Protein 3BDI (pdb70)

Solvent-accessible surface area: 9005 Å² total

Structure (mmCIF, N/CA/C/O backbone):
data_3BDI
#
_entry.id   3BDI
#
_cell.length_a   43.384
_cell.length_b   46.292
_cell.length_c   101.644
_cell.angle_alpha   90.000
_cell.angle_beta   90.000
_cell.angle_gamma   90.000
#
_symmetry.space_group_name_H-M   'P 21 21 21'
#
loop_
_entity.id
_entity.type
_entity.pdbx_description
1 polymer 'Uncharacterized protein Ta0194'
2 non-polymer DI(HYDROXYETHYL)ETHER
3 water water
#
loop_
_atom_site.group_PDB
_atom_site.id
_atom_site.type_symbol
_atom_site.label_atom_id
_atom_site.label_alt_id
_atom_site.label_comp_id
_atom_site.label_asym_id
_atom_site.label_entity_id
_atom_site.label_seq_id
_atom_site.pdbx_PDB_ins_code
_atom_site.Cartn_x
_atom_site.Cartn_y
_atom_site.Cartn_z
_atom_site.occupancy
_atom_site.B_iso_or_equiv
_atom_site.auth_seq_id
_atom_site.auth_comp_id
_atom_site.auth_asym_id
_atom_site.auth_atom_id
_atom_site.pdbx_PDB_model_num
ATOM 1 N N . GLY A 1 1 ? 5.110 29.360 4.226 1.00 17.85 0 GLY A N 1
ATOM 2 C CA . GLY A 1 1 ? 5.976 30.564 4.544 1.00 16.48 0 GLY A CA 1
ATOM 3 C C . GLY A 1 1 ? 7.170 30.089 5.331 1.00 19.57 0 GLY A C 1
ATOM 4 O O . GLY A 1 1 ? 7.274 28.861 5.530 1.00 22.27 0 GLY A O 1
ATOM 13 N N . ALA A 1 3 ? 9.374 29.046 8.462 1.00 12.26 2 ALA A N 1
ATOM 14 C CA . ALA A 1 3 ? 9.062 28.516 9.791 1.00 12.43 2 ALA A CA 1
ATOM 15 C C . ALA A 1 3 ? 10.333 28.074 10.467 1.00 11.01 2 ALA A C 1
ATOM 16 O O . ALA A 1 3 ? 11.174 27.456 9.812 1.00 13.67 2 ALA A O 1
ATOM 18 N N . LEU A 1 4 ? 10.467 28.381 11.752 1.00 12.74 3 LEU A N 1
ATOM 19 C CA . LEU A 1 4 ? 11.575 27.789 12.528 1.00 13.93 3 LEU A CA 1
ATOM 20 C C . LEU A 1 4 ? 11.063 26.484 13.113 1.00 14.61 3 LEU A C 1
ATOM 21 O O . LEU A 1 4 ? 10.223 26.487 14.007 1.00 18.10 3 LEU A O 1
ATOM 26 N N . GLN A 1 5 ? 11.613 25.377 12.608 1.00 11.57 4 GLN A N 1
ATOM 27 C CA . GLN A 1 5 ? 11.228 24.032 13.007 1.00 12.04 4 GLN A CA 1
ATOM 28 C C . GLN A 1 5 ? 12.185 23.581 14.090 1.00 12.26 4 GLN A C 1
ATOM 29 O O . GLN A 1 5 ? 13.386 23.760 13.949 1.00 15.43 4 GLN A O 1
ATOM 35 N N . GLU A 1 6 ? 11.634 23.024 15.136 1.00 12.39 5 GLU A N 1
ATOM 36 C CA . GLU A 1 6 ? 12.432 22.487 16.257 1.00 11.64 5 GLU A CA 1
ATOM 37 C C . GLU A 1 6 ? 12.031 21.020 16.385 1.00 12.69 5 GLU A C 1
ATOM 38 O O . GLU A 1 6 ? 10.844 20.698 16.438 1.00 13.52 5 GLU A O 1
ATOM 44 N N . GLU A 1 7 ? 12.989 20.112 16.366 1.00 10.09 6 GLU A N 1
ATOM 45 C CA . GLU A 1 7 ? 12.678 18.695 16.244 1.00 10.66 6 GLU A CA 1
ATOM 46 C C . GLU A 1 7 ? 13.868 17.868 16.688 1.00 10.93 6 GLU A C 1
ATOM 47 O O . GLU A 1 7 ? 14.982 18.375 16.884 1.00 11.15 6 GLU A O 1
ATOM 53 N N . PHE A 1 8 ? 13.658 16.577 16.842 1.00 9.40 7 PHE A N 1
ATOM 54 C CA . PHE A 1 8 ? 14.718 15.643 17.126 1.00 9.83 7 PHE A CA 1
ATOM 55 C C . PHE A 1 8 ? 14.950 14.771 15.904 1.00 11.34 7 PHE A C 1
ATOM 56 O O . PHE A 1 8 ? 13.999 14.357 15.233 1.00 15.37 7 PHE A O 1
ATOM 64 N N A ILE A 1 9 ? 16.222 14.581 15.574 0.50 8.76 8 ILE A N 1
ATOM 65 N N B ILE A 1 9 ? 16.204 14.449 15.664 0.50 11.13 8 ILE A N 1
ATOM 66 C CA A ILE A 1 9 ? 16.695 13.780 14.425 0.50 8.98 8 ILE A CA 1
ATOM 67 C CA B ILE A 1 9 ? 16.596 13.668 14.504 0.50 13.41 8 ILE A CA 1
ATOM 68 C C A ILE A 1 9 ? 17.562 12.638 14.991 0.50 9.30 8 ILE A C 1
ATOM 69 C C B ILE A 1 9 ? 17.687 12.682 14.860 0.50 11.32 8 ILE A C 1
ATOM 70 O O A ILE A 1 9 ? 18.234 12.796 16.033 0.50 10.44 8 ILE A O 1
ATOM 71 O O B ILE A 1 9 ? 18.673 13.017 15.564 0.50 9.08 8 ILE A O 1
ATOM 80 N N . ASP A 1 10 ? 17.525 11.461 14.360 1.00 10.37 9 ASP A N 1
ATOM 81 C CA . ASP A 1 10 ? 18.467 10.420 14.658 1.00 10.20 9 ASP A CA 1
ATOM 82 C C . ASP A 1 10 ? 19.686 10.594 13.822 1.00 11.85 9 ASP A C 1
ATOM 83 O O . ASP A 1 10 ? 19.600 10.618 12.578 1.00 12.99 9 ASP A O 1
ATOM 88 N N . VAL A 1 11 ? 20.846 10.694 14.474 1.00 9.56 10 VAL A N 1
ATOM 89 C CA . VAL A 1 11 ? 22.138 10.712 13.809 1.00 10.78 10 VAL A CA 1
ATOM 90 C C . VAL A 1 11 ? 22.866 9.439 14.234 1.00 10.57 10 VAL A C 1
ATOM 91 O O . VAL A 1 11 ? 23.475 9.348 15.301 1.00 9.95 10 VAL A O 1
ATOM 95 N N . ASN A 1 12 ? 22.760 8.401 13.409 1.00 10.73 11 ASN A N 1
ATOM 96 C CA . ASN A 1 12 ? 23.390 7.104 13.664 1.00 11.50 11 ASN A CA 1
ATOM 97 C C . ASN A 1 12 ? 23.221 6.610 15.075 1.00 9.77 11 ASN A C 1
ATOM 98 O O . ASN A 1 12 ? 24.151 6.102 15.682 1.00 11.97 11 ASN A O 1
ATOM 103 N N . GLY A 1 13 ? 22.008 6.725 15.588 1.00 10.16 12 GLY A N 1
ATOM 104 C CA . GLY A 1 13 ? 21.672 6.139 16.880 1.00 10.24 12 GLY A CA 1
ATOM 105 C C . GLY A 1 13 ? 21.667 7.130 18.042 1.00 12.80 12 GLY A C 1
ATOM 106 O O . GLY A 1 13 ? 21.274 6.781 19.151 1.00 14.76 12 GLY A O 1
ATOM 107 N N . THR A 1 14 ? 22.072 8.364 17.774 1.00 9.93 13 THR A N 1
ATOM 108 C CA . THR A 1 14 ? 22.059 9.419 18.795 1.00 8.93 13 THR A CA 1
ATOM 109 C C . THR A 1 14 ? 20.923 10.372 18.512 1.00 9.01 13 THR A C 1
ATOM 110 O O . THR A 1 14 ? 20.828 10.917 17.389 1.00 10.12 13 THR A O 1
ATOM 114 N N . ARG A 1 15 ? 20.091 10.608 19.523 1.00 8.40 14 ARG A N 1
ATOM 115 C CA . ARG A 1 15 ? 18.956 11.505 19.416 1.00 8.49 14 ARG A CA 1
ATOM 116 C C . ARG A 1 15 ? 19.352 12.977 19.581 1.00 7.98 14 ARG A C 1
ATOM 117 O O . ARG A 1 15 ? 19.618 13.439 20.689 1.00 9.51 14 ARG A O 1
ATOM 125 N N . VAL A 1 16 ? 19.394 13.696 18.470 1.00 7.65 15 VAL A N 1
ATOM 126 C CA . VAL A 1 16 ? 19.910 15.045 18.381 1.00 8.23 15 VAL A CA 1
ATOM 127 C C . VAL A 1 16 ? 18.758 16.027 18.272 1.00 8.06 15 VAL A C 1
ATOM 128 O O . VAL A 1 16 ? 17.903 15.872 17.403 1.00 8.98 15 VAL A O 1
ATOM 132 N N . PHE A 1 17 ? 18.741 17.036 19.130 1.00 7.95 16 PHE A N 1
ATOM 133 C CA . PHE A 1 17 ? 17.837 18.164 18.974 1.00 7.78 16 PHE A CA 1
ATOM 134 C C . PHE A 1 17 ? 18.402 19.120 17.941 1.00 7.60 16 PHE A C 1
ATOM 135 O O . PHE A 1 17 ? 19.583 19.428 17.942 1.00 8.13 16 PHE A O 1
ATOM 143 N N . GLN A 1 18 ? 17.538 19.592 17.042 1.00 8.32 17 GLN A N 1
ATOM 144 C CA . GLN A 1 18 ? 17.938 20.653 16.127 1.00 8.58 17 GLN A CA 1
ATOM 145 C C . GLN A 1 18 ? 16.862 21.653 15.867 1.00 8.02 17 GLN A C 1
ATOM 146 O O . GLN A 1 18 ? 15.669 21.373 16.003 1.00 7.94 17 GLN A O 1
ATOM 152 N N . ARG A 1 19 ? 17.303 22.819 15.455 1.00 8.39 18 ARG A N 1
ATOM 153 C CA . ARG A 1 19 ? 16.457 23.917 14.968 1.00 8.39 18 ARG A CA 1
ATOM 154 C C . ARG A 1 19 ? 16.833 24.211 13.539 1.00 8.20 18 ARG A C 1
ATOM 155 O O . ARG A 1 19 ? 18.006 24.245 13.206 1.00 9.87 18 ARG A O 1
ATOM 163 N N . LYS A 1 20 ? 15.823 24.405 12.673 1.00 10.25 19 LYS A N 1
ATOM 164 C CA . LYS A 1 20 ? 16.148 24.648 11.271 1.00 9.55 19 LYS A CA 1
ATOM 165 C C . LYS A 1 20 ? 15.141 25.568 10.625 1.00 10.51 19 LYS A C 1
ATOM 166 O O . LYS A 1 20 ? 14.017 25.592 11.046 1.00 11.71 19 LYS A O 1
ATOM 180 N N . VAL A 1 22 ? 14.310 26.121 6.643 1.00 15.14 21 VAL A N 1
ATOM 181 C CA . VAL A 1 22 ? 14.718 25.651 5.321 1.00 14.69 21 VAL A CA 1
ATOM 182 C C . VAL A 1 22 ? 13.559 25.742 4.314 1.00 14.64 21 VAL A C 1
ATOM 183 O O . VAL A 1 22 ? 12.399 25.717 4.697 1.00 15.88 21 VAL A O 1
ATOM 187 N N A THR A 1 23 ? 13.919 25.782 3.046 0.50 16.15 22 THR A N 1
ATOM 188 N N B THR A 1 23 ? 13.954 25.863 3.043 0.50 14.66 22 THR A N 1
ATOM 189 C CA A THR A 1 23 ? 12.955 25.615 1.958 0.50 17.04 22 THR A CA 1
ATOM 190 C CA B THR A 1 23 ? 13.082 25.680 1.853 0.50 14.72 22 THR A CA 1
ATOM 191 C C A THR A 1 23 ? 13.661 24.819 0.862 0.50 15.98 22 THR A C 1
ATOM 192 C C B THR A 1 23 ? 13.722 24.661 0.933 0.50 14.64 22 THR A C 1
ATOM 193 O O A THR A 1 23 ? 14.857 24.999 0.647 0.50 16.31 22 THR A O 1
ATOM 194 O O B THR A 1 23 ? 14.934 24.503 0.899 0.50 16.80 22 THR A O 1
ATOM 201 N N . ASP A 1 24 ? 12.904 23.954 0.162 1.00 19.34 23 ASP A N 1
ATOM 202 C CA . ASP A 1 24 ? 13.455 23.021 -0.835 1.00 21.47 23 ASP A CA 1
ATOM 203 C C . ASP A 1 24 ? 14.107 23.692 -2.032 1.00 23.69 23 ASP A C 1
ATOM 204 O O . ASP A 1 24 ? 14.874 23.052 -2.731 1.00 28.86 23 ASP A O 1
ATOM 206 N N . SER A 1 25 ? 13.781 24.972 -2.270 1.00 24.73 24 SER A N 1
ATOM 207 C CA . SER A 1 25 ? 14.353 25.821 -3.331 1.00 24.50 24 SER A CA 1
ATOM 208 C C . SER A 1 25 ? 15.746 26.380 -3.086 1.00 21.56 24 SER A C 1
ATOM 209 O O . SER A 1 25 ? 16.485 26.688 -4.017 1.00 23.94 24 SER A O 1
ATOM 212 N N A ASN A 1 26 ? 16.116 26.564 -1.815 0.50 18.78 25 ASN A N 1
ATOM 213 N N B ASN A 1 26 ? 16.098 26.605 -1.821 0.50 20.00 25 ASN A N 1
ATOM 214 C CA A ASN A 1 26 ? 17.410 27.125 -1.538 0.50 18.45 25 ASN A CA 1
ATOM 215 C CA B ASN A 1 26 ? 17.378 27.195 -1.556 0.50 20.49 25 ASN A CA 1
ATOM 216 C C A ASN A 1 26 ? 18.508 26.198 -2.004 0.50 18.86 25 ASN A C 1
ATOM 217 C C B ASN A 1 26 ? 18.477 26.232 -2.013 0.50 19.90 25 ASN A C 1
ATOM 218 O O A ASN A 1 26 ? 18.400 24.970 -1.869 0.50 21.08 25 ASN A O 1
ATOM 219 O O B ASN A 1 26 ? 18.326 25.006 -1.881 0.50 22.51 25 ASN A O 1
ATOM 228 N N . ARG A 1 27 ? 19.563 26.779 -2.544 1.00 20.08 26 ARG A N 1
ATOM 229 C CA . ARG A 1 27 ? 20.678 25.998 -3.068 1.00 23.23 26 ARG A CA 1
ATOM 230 C C . ARG A 1 27 ? 21.921 26.271 -2.250 1.00 22.25 26 ARG A C 1
ATOM 231 O O . ARG A 1 27 ? 23.052 25.968 -2.657 1.00 25.59 26 ARG A O 1
ATOM 234 N N . ARG A 1 28 ? 21.685 26.873 -1.070 1.00 18.81 27 ARG A N 1
ATOM 235 C CA . ARG A 1 28 ? 22.696 27.231 -0.142 1.00 20.38 27 ARG A CA 1
ATOM 236 C C . ARG A 1 28 ? 22.269 26.754 1.253 1.00 11.44 27 ARG A C 1
ATOM 237 O O . ARG A 1 28 ? 21.137 26.913 1.634 1.00 15.45 27 ARG A O 1
ATOM 242 N N . SER A 1 29 ? 23.246 26.179 1.952 1.00 14.88 28 SER A N 1
ATOM 243 C CA . SER A 1 29 ? 23.075 25.744 3.351 1.00 13.65 28 SER A CA 1
ATOM 244 C C . SER A 1 29 ? 24.153 26.286 4.261 1.00 11.68 28 SER A C 1
ATOM 245 O O . SER A 1 29 ? 25.322 26.492 3.904 1.00 12.06 28 SER A O 1
ATOM 248 N N . ILE A 1 30 ? 23.735 26.529 5.519 1.00 12.29 29 ILE A N 1
ATOM 249 C CA . ILE A 1 30 ? 24.648 26.841 6.583 1.00 11.53 29 ILE A CA 1
ATOM 250 C C . ILE A 1 30 ? 24.193 26.100 7.854 1.00 10.36 29 ILE A C 1
ATOM 251 O O . ILE A 1 30 ? 23.004 25.989 8.137 1.00 11.35 29 ILE A O 1
ATOM 256 N N . ALA A 1 31 ? 25.162 25.529 8.537 1.00 9.35 30 ALA A N 1
ATOM 257 C CA . ALA A 1 31 ? 24.932 24.812 9.809 1.00 8.47 30 ALA A CA 1
ATOM 258 C C . ALA A 1 31 ? 25.786 25.479 10.887 1.00 9.79 30 ALA A C 1
ATOM 259 O O . ALA A 1 31 ? 26.933 25.841 10.650 1.00 9.85 30 ALA A O 1
ATOM 261 N N . LEU A 1 32 ? 25.188 25.650 12.066 1.00 8.85 31 LEU A N 1
ATOM 262 C CA . LEU A 1 32 ? 25.707 26.406 13.188 1.00 9.40 31 LEU A CA 1
ATOM 263 C C . LEU A 1 32 ? 25.979 25.499 14.361 1.00 7.29 31 LEU A C 1
ATOM 264 O O . LEU A 1 32 ? 25.093 24.753 14.765 1.00 9.37 31 LEU A O 1
ATOM 269 N N . PHE A 1 33 ? 27.178 25.602 14.928 1.00 8.14 32 PHE A N 1
ATOM 270 C CA . PHE A 1 33 ? 27.650 24.705 16.027 1.00 8.90 32 PHE A CA 1
ATOM 271 C C . PHE A 1 33 ? 28.091 25.550 17.208 1.00 10.09 32 PHE A C 1
ATOM 272 O O . PHE A 1 33 ? 28.970 26.380 17.115 1.00 10.52 32 PHE A O 1
ATOM 280 N N . HIS A 1 34 ? 27.419 25.326 18.342 1.00 8.36 33 HIS A N 1
ATOM 281 C CA . HIS A 1 34 ? 27.556 26.141 19.529 1.00 8.82 33 HIS A CA 1
ATOM 282 C C . HIS A 1 34 ? 28.841 25.861 20.345 1.00 9.66 33 HIS A C 1
ATOM 283 O O . HIS A 1 34 ? 29.518 24.843 20.209 1.00 8.84 33 HIS A O 1
ATOM 290 N N . GLY A 1 35 ? 29.091 26.781 21.269 1.00 9.12 34 GLY A N 1
ATOM 291 C CA . GLY A 1 35 ? 30.141 26.663 22.270 1.00 10.36 34 GLY A CA 1
ATOM 292 C C . GLY A 1 35 ? 29.729 25.854 23.471 1.00 9.45 34 GLY A C 1
ATOM 293 O O . GLY A 1 35 ? 28.554 25.505 23.637 1.00 9.21 34 GLY A O 1
ATOM 294 N N . TYR A 1 36 ? 30.700 25.557 24.306 1.00 9.59 35 TYR A N 1
ATOM 295 C CA . TYR A 1 36 ? 30.526 24.728 25.487 1.00 8.52 35 TYR A CA 1
ATOM 296 C C . TYR A 1 36 ? 29.361 25.233 26.379 1.00 9.24 35 TYR A C 1
ATOM 297 O O . TYR A 1 36 ? 28.628 24.425 26.973 1.00 10.90 35 TYR A O 1
ATOM 306 N N . SER A 1 37 ? 29.201 26.567 26.486 1.00 10.62 36 SER A N 1
ATOM 307 C CA . SER A 1 37 ? 28.340 27.167 27.471 1.00 11.26 36 SER A CA 1
ATOM 308 C C . SER A 1 37 ? 26.958 27.478 26.948 1.00 10.76 36 SER A C 1
ATOM 309 O O . SER A 1 37 ? 26.122 27.937 27.732 1.00 12.17 36 SER A O 1
ATOM 312 N N . PHE A 1 38 ? 26.714 27.236 25.647 1.00 10.07 37 PHE A N 1
ATOM 313 C CA . PHE A 1 38 ? 25.453 27.661 25.010 1.00 8.41 37 PHE A CA 1
ATOM 314 C C . PHE A 1 38 ? 24.862 26.495 24.227 1.00 9.03 37 PHE A C 1
ATOM 315 O O . PHE A 1 38 ? 25.397 25.372 24.240 1.00 10.44 37 PHE A O 1
ATOM 323 N N . THR A 1 39 ? 23.688 26.728 23.644 1.00 8.10 38 THR A N 1
ATOM 324 C CA . THR A 1 39 ? 23.039 25.708 22.839 1.00 7.75 38 THR A CA 1
ATOM 325 C C . THR A 1 39 ? 22.498 26.314 21.569 1.00 7.73 38 THR A C 1
ATOM 326 O O . THR A 1 39 ? 22.655 27.523 21.314 1.00 8.50 38 THR A O 1
ATOM 330 N N . SER A 1 40 ? 21.769 25.511 20.775 1.00 8.52 39 SER A N 1
ATOM 331 C CA . SER A 1 40 ? 21.120 26.014 19.574 1.00 8.13 39 SER A CA 1
ATOM 332 C C . SER A 1 40 ? 20.053 27.060 19.868 1.00 7.67 39 SER A C 1
ATOM 333 O O . SER A 1 40 ? 19.696 27.836 18.953 1.00 9.37 39 SER A O 1
ATOM 344 N N . ASP A 1 42 ? 20.548 29.636 21.713 1.00 8.81 41 ASP A N 1
ATOM 345 C CA . ASP A 1 42 ? 21.178 30.925 21.933 1.00 7.81 41 ASP A CA 1
ATOM 346 C C . ASP A 1 42 ? 21.397 31.737 20.669 1.00 8.26 41 ASP A C 1
ATOM 347 O O . ASP A 1 42 ? 21.680 32.935 20.745 1.00 9.69 41 ASP A O 1
ATOM 352 N N . TRP A 1 43 ? 21.243 31.138 19.490 1.00 8.92 42 TRP A N 1
ATOM 353 C CA . TRP A 1 43 ? 21.291 31.832 18.240 1.00 9.11 42 TRP A CA 1
ATOM 354 C C . TRP A 1 43 ? 20.048 32.756 18.094 1.00 9.35 42 TRP A C 1
ATOM 355 O O . TRP A 1 43 ? 20.032 33.567 17.154 1.00 9.39 42 TRP A O 1
ATOM 366 N N . ASP A 1 44 ? 19.053 32.620 18.957 1.00 10.20 43 ASP A N 1
ATOM 367 C CA . ASP A 1 44 ? 17.890 33.537 18.958 1.00 9.67 43 ASP A CA 1
ATOM 368 C C . ASP A 1 44 ? 18.373 34.969 19.181 1.00 9.44 43 ASP A C 1
ATOM 369 O O . ASP A 1 44 ? 17.746 35.915 18.693 1.00 10.28 43 ASP A O 1
ATOM 374 N N . LYS A 1 45 ? 19.430 35.175 19.966 1.00 9.57 44 LYS A N 1
ATOM 375 C CA . LYS A 1 45 ? 19.763 36.540 20.375 1.00 8.38 44 LYS A CA 1
ATOM 376 C C . LYS A 1 45 ? 20.111 37.402 19.162 1.00 9.68 44 LYS A C 1
ATOM 377 O O . LYS A 1 45 ? 19.797 38.596 19.160 1.00 12.38 44 LYS A O 1
ATOM 383 N N . ALA A 1 46 ? 20.785 36.816 18.164 1.00 8.16 45 ALA A N 1
ATOM 384 C CA . ALA A 1 46 ? 21.110 37.502 16.937 1.00 8.48 45 ALA A CA 1
ATOM 385 C C . ALA A 1 46 ? 20.191 37.183 15.786 1.00 9.83 45 ALA A C 1
ATOM 386 O O . ALA A 1 46 ? 20.451 37.582 14.632 1.00 12.16 45 ALA A O 1
ATOM 388 N N . ASP A 1 47 ? 19.085 36.492 16.072 1.00 10.45 46 ASP A N 1
ATOM 389 C CA . ASP A 1 47 ? 18.066 36.197 15.064 1.00 9.41 46 ASP A CA 1
ATOM 390 C C . ASP A 1 47 ? 18.713 35.567 13.826 1.00 10.53 46 ASP A C 1
ATOM 391 O O . ASP A 1 47 ? 18.392 35.924 12.692 1.00 11.46 46 ASP A O 1
ATOM 396 N N . LEU A 1 48 ? 19.623 34.596 14.013 1.00 8.96 47 LEU A N 1
ATOM 397 C CA . LEU A 1 48 ? 20.421 34.075 12.891 1.00 9.67 47 LEU A CA 1
ATOM 398 C C . LEU A 1 48 ? 19.646 33.290 11.877 1.00 11.46 47 LEU A C 1
ATOM 399 O O . LEU A 1 48 ? 19.991 33.300 10.707 1.00 12.04 47 LEU A O 1
ATOM 404 N N . PHE A 1 49 ? 18.555 32.641 12.290 1.00 9.41 48 PHE A N 1
ATOM 405 C CA . PHE A 1 49 ? 17.800 31.853 11.328 1.00 10.14 48 PHE A CA 1
ATOM 406 C C . PHE A 1 49 ? 17.175 32.782 10.293 1.00 11.21 48 PHE A C 1
ATOM 407 O O . PHE A 1 49 ? 17.374 32.587 9.094 1.00 11.95 48 PHE A O 1
ATOM 415 N N . ASN A 1 50 ? 16.468 33.795 10.764 1.00 10.68 49 ASN A N 1
ATOM 416 C CA . ASN A 1 50 ? 15.849 34.755 9.846 1.00 10.13 49 ASN A CA 1
ATOM 417 C C . ASN A 1 50 ? 16.918 35.498 9.060 1.00 10.80 49 ASN A C 1
ATOM 418 O O . ASN A 1 50 ? 16.759 35.687 7.849 1.00 13.02 49 ASN A O 1
ATOM 423 N N . ASN A 1 51 ? 17.975 35.956 9.692 1.00 11.65 50 ASN A N 1
ATOM 424 C CA . ASN A 1 51 ? 18.985 36.731 8.961 1.00 12.66 50 ASN A CA 1
ATOM 425 C C . ASN A 1 51 ? 19.731 35.958 7.870 1.00 14.22 50 ASN A C 1
ATOM 426 O O . ASN A 1 51 ? 20.073 36.520 6.804 1.00 15.44 50 ASN A O 1
ATOM 431 N N . TYR A 1 52 ? 20.025 34.684 8.102 1.00 13.00 51 TYR A N 1
ATOM 432 C CA . TYR A 1 52 ? 20.677 33.877 7.063 1.00 13.25 51 TYR A CA 1
ATOM 433 C C . TYR A 1 52 ? 19.723 33.340 6.047 1.00 14.46 51 TYR A C 1
ATOM 434 O O . TYR A 1 52 ? 20.093 33.201 4.871 1.00 14.42 51 TYR A O 1
ATOM 443 N N . SER A 1 53 ? 18.481 33.082 6.439 1.00 11.99 52 SER A N 1
ATOM 444 C CA . SER A 1 53 ? 17.456 32.658 5.500 1.00 12.42 52 SER A CA 1
ATOM 445 C C . SER A 1 53 ? 17.141 33.735 4.459 1.00 14.07 52 SER A C 1
ATOM 446 O O . SER A 1 53 ? 16.816 33.440 3.315 1.00 16.52 52 SER A O 1
ATOM 449 N N . LYS A 1 54 ? 17.200 34.996 4.876 1.00 13.41 53 LYS A N 1
ATOM 450 C CA . LYS A 1 54 ? 16.836 36.105 4.008 1.00 15.93 53 LYS A CA 1
ATOM 451 C C . LYS A 1 54 ? 17.863 36.324 2.910 1.00 13.77 53 LYS A C 1
ATOM 452 O O . LYS A 1 54 ? 17.536 37.062 1.952 1.00 16.04 53 LYS A O 1
ATOM 458 N N . ILE A 1 55 ? 19.060 35.752 3.034 1.00 15.03 54 ILE A N 1
ATOM 459 C CA . ILE A 1 55 ? 20.085 35.789 1.959 1.00 13.89 54 ILE A CA 1
ATOM 460 C C . ILE A 1 55 ? 20.180 34.412 1.266 1.00 16.16 54 ILE A C 1
ATOM 461 O O . ILE A 1 55 ? 21.207 34.096 0.675 1.00 17.46 54 ILE A O 1
ATOM 466 N N . GLY A 1 56 ? 19.118 33.603 1.365 1.00 17.38 55 GLY A N 1
ATOM 467 C CA . GLY A 1 56 ? 18.989 32.359 0.599 1.00 18.20 55 GLY A CA 1
ATOM 468 C C . GLY A 1 56 ? 19.670 31.101 1.117 1.00 21.44 55 GLY A C 1
ATOM 469 O O . GLY A 1 56 ? 19.782 30.124 0.381 1.00 20.10 55 GLY A O 1
ATOM 470 N N . TYR A 1 57 ? 20.109 31.111 2.381 1.00 18.69 56 TYR A N 1
ATOM 471 C CA . TYR A 1 57 ? 20.653 29.913 3.037 1.00 17.67 56 TYR A CA 1
ATOM 472 C C . TYR A 1 57 ? 19.573 29.114 3.799 1.00 16.07 56 TYR A C 1
ATOM 473 O O . TYR A 1 57 ? 18.748 29.660 4.528 1.00 17.80 56 TYR A O 1
ATOM 482 N N . ASN A 1 58 ? 19.572 27.792 3.613 1.00 13.78 57 ASN A N 1
ATOM 483 C CA . ASN A 1 58 ? 18.911 26.870 4.536 1.00 14.38 57 ASN A CA 1
ATOM 484 C C . ASN A 1 58 ? 19.785 26.825 5.788 1.00 10.32 57 ASN A C 1
ATOM 485 O O . ASN A 1 58 ? 20.987 26.654 5.688 1.00 12.92 57 ASN A O 1
ATOM 490 N N . VAL A 1 59 ? 19.144 26.968 6.948 1.00 10.39 58 VAL A N 1
ATOM 491 C CA . VAL A 1 59 ? 19.858 27.094 8.231 1.00 9.51 58 VAL A CA 1
ATOM 492 C C . VAL A 1 59 ? 19.540 25.917 9.169 1.00 8.14 58 VAL A C 1
ATOM 493 O O . VAL A 1 59 ? 18.393 25.623 9.433 1.00 9.77 58 VAL A O 1
ATOM 497 N N . TYR A 1 60 ? 20.607 25.306 9.676 1.00 9.98 59 TYR A N 1
ATOM 498 C CA . TYR A 1 60 ? 20.483 24.143 10.577 1.00 10.22 59 TYR A CA 1
ATOM 499 C C . TYR A 1 60 ? 21.314 24.405 11.824 1.00 10.08 59 TYR A C 1
ATOM 500 O O . TYR A 1 60 ? 22.427 24.902 11.710 1.00 9.46 59 TYR A O 1
ATOM 509 N N . ALA A 1 61 ? 20.804 24.06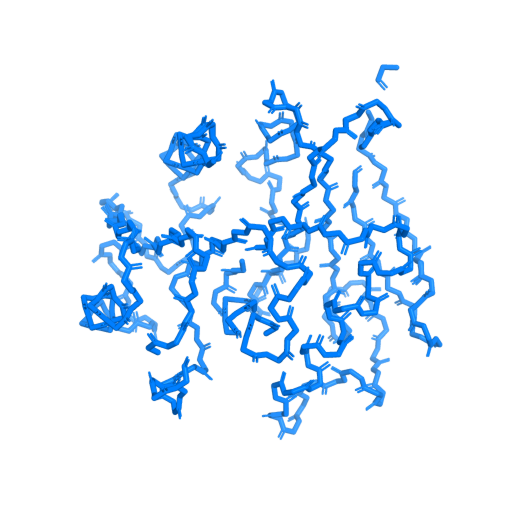8 13.008 1.00 8.34 60 ALA A N 1
ATOM 510 C CA . ALA A 1 61 ? 21.594 24.248 14.234 1.00 8.38 60 ALA A CA 1
ATOM 511 C C . ALA A 1 61 ? 21.248 23.148 15.242 1.00 7.76 60 ALA A C 1
ATOM 512 O O . ALA A 1 61 ? 20.143 23.166 15.789 1.00 8.11 60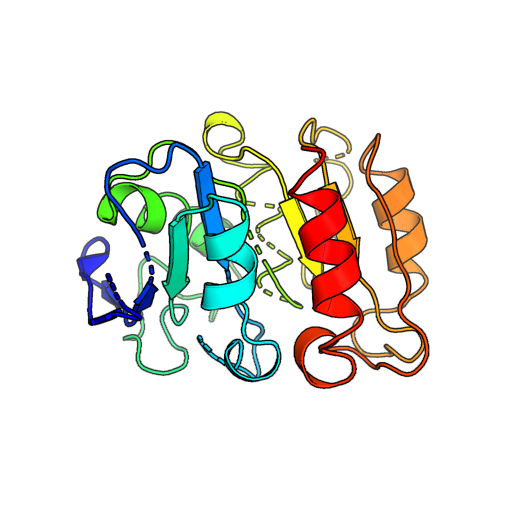 ALA A O 1
ATOM 514 N N . PRO A 1 62 ? 22.133 22.181 15.471 1.00 8.25 61 PRO A N 1
ATOM 515 C CA . PRO A 1 62 ? 21.897 21.146 16.496 1.00 7.25 61 PRO A CA 1
ATOM 516 C C . PRO A 1 62 ? 22.488 21.489 17.849 1.00 8.17 61 PRO A C 1
ATOM 517 O O . PRO A 1 62 ? 23.411 22.305 17.957 1.00 8.21 61 PRO A O 1
ATOM 521 N N . ASP A 1 63 ? 21.971 20.823 18.880 1.00 7.47 62 ASP A N 1
ATOM 522 C CA . ASP A 1 63 ? 22.683 20.714 20.166 1.00 7.01 62 ASP A CA 1
ATOM 523 C C . ASP A 1 63 ? 23.667 19.561 20.004 1.00 7.30 62 ASP A C 1
ATOM 524 O O . ASP A 1 63 ? 23.282 18.463 19.554 1.00 8.97 62 ASP A O 1
ATOM 529 N N . TYR A 1 64 ? 24.938 19.813 20.286 1.00 8.23 63 TYR A N 1
ATOM 530 C CA . TYR A 1 64 ? 25.976 18.791 20.158 1.00 8.14 63 TYR A CA 1
ATOM 531 C C . TYR A 1 64 ? 25.618 17.645 21.113 1.00 8.54 63 TYR A C 1
ATOM 532 O O . TYR A 1 64 ? 25.191 17.898 22.218 1.00 9.06 63 TYR A O 1
ATOM 541 N N . PRO A 1 65 ? 25.820 16.376 20.705 1.00 7.60 64 PRO A N 1
ATOM 542 C CA . PRO A 1 65 ? 25.598 15.274 21.658 1.00 7.81 64 PRO A CA 1
ATOM 543 C C . PRO A 1 65 ? 26.235 15.502 23.022 1.00 9.04 64 PRO A C 1
ATOM 544 O O . PRO A 1 65 ? 27.399 15.845 23.092 1.00 8.73 64 PRO A O 1
ATOM 548 N N . GLY A 1 66 ? 25.459 15.310 24.081 1.00 8.43 65 GLY A N 1
ATOM 549 C CA . GLY A 1 66 ? 25.936 15.573 25.405 1.00 7.36 65 GLY A CA 1
ATOM 550 C C . GLY A 1 66 ? 25.677 16.959 25.918 1.00 8.42 65 GLY A C 1
ATOM 551 O O . GLY A 1 66 ? 25.927 17.217 27.115 1.00 9.87 65 GLY A O 1
ATOM 552 N N . PHE A 1 67 ? 25.095 17.832 25.093 1.00 7.84 66 PHE A N 1
ATOM 553 C CA . PHE A 1 67 ? 24.851 19.240 25.421 1.00 8.11 66 PHE A CA 1
ATOM 554 C C . PHE A 1 67 ? 23.385 19.541 25.147 1.00 8.14 66 PHE A C 1
ATOM 555 O O . PHE A 1 67 ? 22.727 18.876 24.350 1.00 9.18 66 PHE A O 1
ATOM 563 N N . GLY A 1 68 ? 22.869 20.598 25.749 1.00 9.20 67 GLY A N 1
ATOM 564 C CA . GLY A 1 68 ? 21.514 21.068 25.491 1.00 8.34 67 GLY A CA 1
ATOM 565 C C . GLY A 1 68 ? 20.493 19.967 25.663 1.00 7.00 67 GLY A C 1
ATOM 566 O O . GLY A 1 68 ? 20.417 19.345 26.712 1.00 9.03 67 GLY A O 1
ATOM 567 N N . ARG A 1 69 ? 19.720 19.738 24.606 1.00 8.61 68 ARG A N 1
ATOM 568 C CA . ARG A 1 69 ? 18.622 18.759 24.584 1.00 8.06 68 ARG A CA 1
ATOM 569 C C . ARG A 1 69 ? 19.014 17.436 23.903 1.00 8.30 68 ARG A C 1
ATOM 570 O O . ARG A 1 69 ? 18.186 16.553 23.790 1.00 9.44 68 ARG A O 1
ATOM 578 N N . SER A 1 70 ? 20.273 17.279 23.505 1.00 7.40 69 SER A N 1
ATOM 579 C CA . SER A 1 70 ? 20.706 16.100 22.759 1.00 8.13 69 SER A CA 1
ATOM 580 C C . SER A 1 70 ? 21.211 15.010 23.697 1.00 7.93 69 SER A C 1
ATOM 581 O O . SER A 1 70 ? 21.847 15.260 24.726 1.00 9.41 69 SER A O 1
ATOM 584 N N . ALA A 1 71 ? 21.020 13.773 23.286 1.00 8.09 70 ALA A N 1
ATOM 585 C CA . ALA A 1 71 ? 21.490 12.654 24.084 1.00 7.67 70 ALA A CA 1
ATOM 586 C C . ALA A 1 71 ? 22.991 12.627 24.123 1.00 7.84 70 ALA A C 1
ATOM 587 O O . ALA A 1 71 ? 23.659 13.078 23.163 1.00 9.57 70 ALA A O 1
ATOM 589 N N . SER A 1 72 ? 23.523 12.046 25.210 1.00 8.51 71 SER A N 1
ATOM 590 C CA . SER A 1 72 ? 24.921 11.664 25.222 1.00 9.15 71 SER A CA 1
ATOM 591 C C . SER A 1 72 ? 25.205 10.646 24.127 1.00 11.14 71 SER A C 1
ATOM 592 O O . SER A 1 72 ? 24.315 9.988 23.616 1.00 11.34 71 SER A O 1
ATOM 595 N N . SER A 1 73 ? 26.460 10.504 23.741 1.00 9.48 72 SER A N 1
ATOM 596 C CA . SER A 1 73 ? 26.793 9.663 22.573 1.00 9.70 72 SER A CA 1
ATOM 597 C C . SER A 1 73 ? 28.164 9.015 22.723 1.00 9.45 72 SER A C 1
ATOM 598 O O . SER A 1 73 ? 29.168 9.719 22.900 1.00 10.20 72 SER A O 1
ATOM 601 N N . GLU A 1 74 ? 28.246 7.693 22.586 1.00 8.77 73 GLU A N 1
ATOM 602 C CA . GLU A 1 74 ? 29.540 7.045 22.534 1.00 9.12 73 GLU A CA 1
ATOM 603 C C . GLU A 1 74 ? 30.276 7.385 21.267 1.00 11.05 73 GLU A C 1
ATOM 604 O O . GLU A 1 74 ? 31.485 7.598 21.318 1.00 13.02 73 GLU A O 1
ATOM 610 N N . LYS A 1 75 ? 29.580 7.393 20.135 1.00 11.34 74 LYS A N 1
ATOM 611 C CA . LYS A 1 75 ? 30.218 7.637 18.837 1.00 11.54 74 LYS A CA 1
ATOM 612 C C . LYS A 1 75 ? 30.752 9.082 18.691 1.00 11.31 74 LYS A C 1
ATOM 613 O O . LYS A 1 75 ? 31.835 9.328 18.092 1.00 11.87 74 LYS A O 1
ATOM 619 N N . TYR A 1 76 ? 29.983 10.051 19.202 1.00 9.55 75 TYR A N 1
ATOM 620 C CA . TYR A 1 76 ? 30.246 11.472 18.954 1.00 9.33 75 TYR A CA 1
ATOM 621 C C . TYR A 1 76 ? 30.669 12.234 20.169 1.00 10.69 75 TYR A C 1
ATOM 622 O O . TYR A 1 76 ? 31.002 13.415 20.062 1.00 11.88 75 TYR A O 1
ATOM 631 N N . GLY A 1 77 ? 30.655 11.622 21.342 1.00 11.70 76 GLY A N 1
ATOM 632 C CA . GLY A 1 77 ? 30.894 12.366 22.570 1.00 13.81 76 GLY A CA 1
ATOM 633 C C . GLY A 1 77 ? 32.287 12.936 22.583 1.00 13.08 76 GLY A C 1
ATOM 634 O O . GLY A 1 77 ? 33.229 12.331 22.047 1.00 13.33 76 GLY A O 1
ATOM 635 N N . ILE A 1 78 ? 32.423 14.114 23.190 1.00 11.68 77 ILE A N 1
ATOM 636 C CA . ILE A 1 78 ? 33.725 14.793 23.247 1.00 15.27 77 ILE A CA 1
ATOM 637 C C . ILE A 1 78 ? 34.299 14.800 24.654 1.00 18.36 77 ILE A C 1
ATOM 638 O O . ILE A 1 78 ? 35.307 15.475 24.882 1.00 19.03 77 ILE A O 1
ATOM 643 N N . ASP A 1 79 ? 33.758 13.980 25.554 1.00 19.49 78 ASP A N 1
ATOM 644 C CA . ASP A 1 79 ? 34.281 13.873 26.922 1.00 24.49 78 ASP A CA 1
ATOM 645 C C . ASP A 1 79 ? 35.776 13.595 26.983 1.00 25.91 78 ASP A C 1
ATOM 646 O O . ASP A 1 79 ? 36.418 14.062 27.921 1.00 28.83 78 ASP A O 1
ATOM 651 N N . ARG A 1 80 ? 36.307 12.812 26.033 1.00 24.86 79 ARG A N 1
ATOM 652 C CA . ARG A 1 80 ? 37.720 12.386 26.056 1.00 27.13 79 ARG A CA 1
ATOM 653 C C . ARG A 1 80 ? 38.577 13.235 25.145 1.00 29.20 79 ARG A C 1
ATOM 654 O O . ARG A 1 80 ? 39.710 12.870 24.837 1.00 32.00 79 ARG A O 1
ATOM 662 N N . GLY A 1 81 ? 38.046 14.351 24.682 1.00 27.25 80 GLY A N 1
ATOM 663 C CA . GLY A 1 81 ? 38.804 15.290 23.886 1.00 30.08 80 GLY A CA 1
ATOM 664 C C . GLY A 1 81 ? 39.055 14.869 22.447 1.00 30.44 80 GLY A C 1
ATOM 665 O O . GLY A 1 81 ? 39.988 15.375 21.819 1.00 31.40 80 GLY A O 1
ATOM 666 N N . ASP A 1 82 ? 38.237 13.975 21.886 1.00 27.92 81 ASP A N 1
ATOM 667 C CA . ASP A 1 82 ? 38.512 13.537 20.511 1.00 26.31 81 ASP A CA 1
ATOM 668 C C . ASP A 1 82 ? 37.755 14.380 19.498 1.00 23.20 81 ASP A C 1
ATOM 669 O O . ASP A 1 82 ? 36.621 14.094 19.164 1.00 22.98 81 ASP A O 1
ATOM 674 N N . LEU A 1 83 ? 38.415 15.391 18.989 1.00 21.56 82 LEU A N 1
ATOM 675 C CA . LEU A 1 83 ? 37.822 16.308 18.042 1.00 21.19 82 LEU A CA 1
ATOM 676 C C . LEU A 1 83 ? 37.504 15.645 16.705 1.00 18.19 82 LEU A C 1
ATOM 677 O O . LEU A 1 83 ? 36.632 16.102 15.961 1.00 15.97 82 LEU A O 1
ATOM 682 N N . LYS A 1 84 ? 38.201 14.573 16.370 1.00 17.12 83 LYS A N 1
ATOM 683 C CA . LYS A 1 84 ? 37.804 13.812 15.184 1.00 15.52 83 LYS A CA 1
ATOM 684 C C . LYS A 1 84 ? 36.385 13.226 15.352 1.00 14.48 83 LYS A C 1
ATOM 685 O O . LYS A 1 84 ? 35.731 13.046 14.365 1.00 15.80 83 LYS A O 1
ATOM 689 N N . HIS A 1 85 ? 35.922 12.959 16.571 1.00 13.34 84 HIS A N 1
ATOM 690 C CA . HIS A 1 85 ? 34.524 12.563 16.783 1.00 13.22 84 HIS A CA 1
ATOM 691 C C . HIS A 1 85 ? 33.568 13.642 16.326 1.00 12.46 84 HIS A C 1
ATOM 692 O O . HIS A 1 85 ? 32.480 13.339 15.825 1.00 11.04 84 HIS A O 1
ATOM 699 N N . ALA A 1 86 ? 33.944 14.903 16.546 1.00 12.38 85 ALA A N 1
ATOM 700 C CA . ALA A 1 86 ? 33.101 16.005 16.141 1.00 11.42 85 ALA A CA 1
ATOM 701 C C . ALA A 1 86 ? 33.081 16.207 14.633 1.00 11.14 85 ALA A C 1
ATOM 702 O O . ALA A 1 86 ? 32.069 16.591 14.098 1.00 12.55 85 ALA A O 1
ATOM 704 N N . ALA A 1 87 ? 34.185 15.932 13.942 1.00 11.40 86 ALA A N 1
ATOM 705 C CA . ALA A 1 87 ? 34.148 15.962 12.474 1.00 11.41 86 ALA A CA 1
ATOM 706 C C . ALA A 1 87 ? 33.207 14.909 11.902 1.00 10.19 86 ALA A C 1
ATOM 707 O O . ALA A 1 87 ? 32.465 15.148 10.943 1.00 12.39 86 ALA A O 1
ATOM 709 N N A GLU A 1 88 ? 33.276 13.702 12.471 0.50 10.06 87 GLU A N 1
ATOM 710 N N B GLU A 1 88 ? 33.261 13.725 12.489 0.50 11.41 87 GLU A N 1
ATOM 711 C CA A GLU A 1 88 ? 32.313 12.635 12.137 0.50 10.25 87 GLU A CA 1
ATOM 712 C CA B GLU A 1 88 ? 32.340 12.665 12.117 0.50 12.30 87 GLU A CA 1
ATOM 713 C C A GLU A 1 88 ? 30.895 13.120 12.374 0.50 9.42 87 GLU A C 1
ATOM 714 C C B GLU A 1 88 ? 30.891 13.046 12.416 0.50 10.78 87 GLU A C 1
ATOM 715 O O A GLU A 1 88 ? 30.036 12.999 11.505 0.50 8.85 87 GLU A O 1
ATOM 716 O O B GLU A 1 88 ? 29.997 12.751 11.637 0.50 11.76 87 GLU A O 1
ATOM 727 N N . PHE A 1 89 ? 30.660 13.725 13.539 1.00 10.11 88 PHE A N 1
ATOM 728 C CA . PHE A 1 89 ? 29.328 14.237 13.832 1.00 9.62 88 PHE A CA 1
ATOM 729 C C . PHE A 1 89 ? 28.857 15.202 12.767 1.00 9.45 88 PHE A C 1
ATOM 730 O O . PHE A 1 89 ? 27.753 15.083 12.264 1.00 9.68 88 PHE A O 1
ATOM 738 N N . ILE A 1 90 ? 29.684 16.200 12.426 1.00 9.89 89 ILE A N 1
ATOM 739 C CA . ILE A 1 90 ? 29.212 17.220 11.489 1.00 9.81 89 ILE A CA 1
ATOM 740 C C . ILE A 1 90 ? 28.900 16.634 10.103 1.00 9.32 89 ILE A C 1
ATOM 741 O O . ILE A 1 90 ? 27.842 16.909 9.512 1.00 11.10 89 ILE A O 1
ATOM 746 N N A ARG A 1 91 ? 29.798 15.768 9.629 0.50 10.47 90 ARG A N 1
ATOM 747 N N B ARG A 1 91 ? 29.785 15.758 9.624 0.50 11.41 90 ARG A N 1
ATOM 748 C CA A ARG A 1 91 ? 29.559 15.050 8.365 0.50 11.17 90 ARG A CA 1
ATOM 749 C CA B ARG A 1 91 ? 29.523 15.080 8.343 0.50 12.67 90 ARG A CA 1
ATOM 750 C C A ARG A 1 91 ? 28.251 14.258 8.410 0.50 10.79 90 ARG A C 1
ATOM 751 C C B ARG A 1 91 ? 28.242 14.246 8.399 0.50 11.59 90 ARG A C 1
ATOM 752 O O A ARG A 1 91 ? 27.417 14.354 7.511 0.50 12.43 90 ARG A O 1
ATOM 753 O O B ARG A 1 91 ? 27.409 14.306 7.495 0.50 13.10 90 ARG A O 1
ATOM 768 N N . ASP A 1 92 ? 28.090 13.473 9.473 1.00 9.90 91 ASP A N 1
ATOM 769 C CA . ASP A 1 92 ? 26.916 12.592 9.610 1.00 11.68 91 ASP A CA 1
ATOM 770 C C . ASP A 1 92 ? 25.621 13.359 9.795 1.00 10.31 91 ASP A C 1
ATOM 771 O O . ASP A 1 92 ? 24.561 12.938 9.359 1.00 10.82 91 ASP A O 1
ATOM 776 N N . TYR A 1 93 ? 25.714 14.488 10.507 1.00 10.41 92 TYR A N 1
ATOM 777 C CA . TYR A 1 93 ? 24.585 15.381 10.765 1.00 11.48 92 TYR A CA 1
ATOM 778 C C . TYR A 1 93 ? 24.100 16.041 9.474 1.00 9.57 92 TYR A C 1
ATOM 779 O O . TYR A 1 93 ? 22.907 16.071 9.218 1.00 10.75 92 TYR A O 1
ATOM 788 N N . LEU A 1 94 ? 25.034 16.517 8.650 1.00 10.90 93 LEU A N 1
ATOM 789 C CA . LEU A 1 94 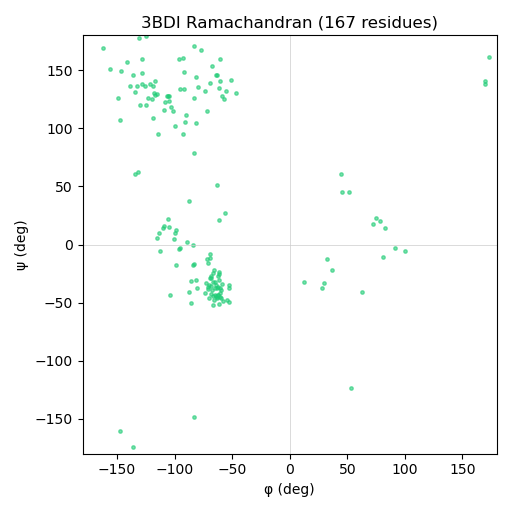? 24.639 17.045 7.366 1.00 11.45 93 LEU A CA 1
ATOM 790 C C . LEU A 1 94 ? 23.984 15.956 6.505 1.00 12.30 93 LEU A C 1
ATOM 791 O O . LEU A 1 94 ? 22.922 16.181 5.933 1.00 12.54 93 LEU A O 1
ATOM 796 N N . LYS A 1 95 ? 24.572 14.759 6.488 1.00 14.60 94 LYS A N 1
ATOM 797 C CA . LYS A 1 95 ? 24.023 13.633 5.712 1.00 14.27 94 LYS A CA 1
ATOM 798 C C . LYS A 1 95 ? 22.632 13.278 6.191 1.00 12.92 94 LYS A C 1
ATOM 799 O O . LYS A 1 95 ? 21.731 13.030 5.394 1.00 14.34 94 LYS A O 1
ATOM 803 N N . ALA A 1 96 ? 22.413 13.274 7.509 1.00 11.13 95 ALA A N 1
ATOM 804 C CA . ALA A 1 96 ? 21.094 12.947 8.035 1.00 11.60 95 ALA A CA 1
ATOM 805 C C . ALA A 1 96 ? 20.009 13.908 7.585 1.00 11.77 95 ALA A C 1
ATOM 806 O O . ALA A 1 96 ? 18.852 13.546 7.481 1.00 13.93 95 ALA A O 1
ATOM 808 N N . ASN A 1 97 ? 20.396 15.162 7.360 1.00 12.40 96 ASN A N 1
ATOM 809 C CA . ASN A 1 97 ? 19.501 16.206 6.882 1.00 11.23 96 ASN A CA 1
ATOM 810 C C . ASN A 1 97 ? 19.443 16.284 5.345 1.00 12.22 96 ASN A C 1
ATOM 811 O O . ASN A 1 97 ? 18.790 17.157 4.816 1.00 13.25 96 ASN A O 1
ATOM 816 N N . GLY A 1 98 ? 20.151 15.385 4.654 1.00 13.26 97 GLY A N 1
ATOM 817 C CA . GLY A 1 98 ? 20.078 15.362 3.202 1.00 13.58 97 GLY A CA 1
ATOM 818 C C . GLY A 1 98 ? 20.917 16.433 2.562 1.00 14.16 97 GLY A C 1
ATOM 819 O O . GLY A 1 98 ? 20.687 16.798 1.396 1.00 16.87 97 GLY A O 1
ATOM 820 N N . VAL A 1 99 ? 21.901 16.969 3.286 1.00 13.18 98 VAL A N 1
ATOM 821 C CA . VAL A 1 99 ? 22.705 18.117 2.831 1.00 13.27 98 VAL A CA 1
ATOM 822 C C . VAL A 1 99 ? 24.054 17.621 2.374 1.00 14.82 98 VAL A C 1
ATOM 823 O O . VAL A 1 99 ? 24.822 17.027 3.133 1.00 15.71 98 VAL A O 1
ATOM 827 N N . ALA A 1 100 ? 24.356 17.846 1.092 1.00 16.25 99 ALA A N 1
ATOM 828 C CA . ALA A 1 100 ? 25.602 17.360 0.528 1.00 16.63 99 ALA A CA 1
ATOM 829 C C . ALA A 1 100 ? 26.841 18.224 0.836 1.00 16.14 99 ALA A C 1
ATOM 830 O O . ALA A 1 100 ? 27.959 17.722 1.042 1.00 15.94 99 ALA A O 1
ATOM 832 N N . ARG A 1 101 ? 26.617 19.521 0.840 1.00 16.22 100 ARG A N 1
ATOM 833 C CA . ARG A 1 101 ? 27.649 20.495 1.107 1.00 15.56 100 ARG A CA 1
ATOM 834 C C . ARG A 1 101 ? 27.005 21.671 1.842 1.00 11.12 100 ARG A C 1
ATOM 835 O O . ARG A 1 101 ? 25.833 22.011 1.612 1.00 13.91 100 ARG A O 1
ATOM 838 N N . SER A 1 102 ? 27.795 22.321 2.703 1.00 12.99 101 SER A N 1
ATOM 839 C CA . SER A 1 102 ? 27.296 23.416 3.514 1.00 11.06 101 SER A CA 1
ATOM 840 C C . SER A 1 102 ? 28.426 24.353 3.955 1.00 10.27 101 SER A C 1
ATOM 841 O O . SER A 1 102 ? 29.574 23.949 4.119 1.00 12.82 101 SER A O 1
ATOM 844 N N . VAL A 1 103 ? 28.060 25.611 4.145 1.00 12.79 102 VAL A N 1
ATOM 845 C CA . VAL A 1 103 ? 28.873 26.500 4.998 1.00 12.13 102 VAL A CA 1
ATOM 846 C C . VAL A 1 103 ? 28.719 26.007 6.453 1.00 10.12 102 VAL A C 1
ATOM 847 O O . VAL A 1 103 ? 27.622 25.544 6.834 1.00 11.80 102 VAL A O 1
ATOM 851 N N . ILE A 1 104 ? 29.807 25.995 7.206 1.00 11.94 103 ILE A N 1
ATOM 852 C CA . ILE A 1 104 ? 29.706 25.611 8.625 1.00 9.77 103 ILE A CA 1
ATOM 853 C C . ILE A 1 104 ? 30.293 26.719 9.485 1.00 10.91 103 ILE A C 1
ATOM 854 O O . ILE A 1 104 ? 31.381 27.252 9.193 1.00 11.25 103 ILE A O 1
ATOM 875 N N . GLY A 1 106 ? 31.049 27.842 13.557 1.00 9.58 105 GLY A N 1
ATOM 876 C CA . GLY A 1 106 ? 31.213 27.350 14.908 1.00 10.21 105 GLY A CA 1
ATOM 877 C C . GLY A 1 106 ? 31.721 28.421 15.837 1.00 10.59 105 GLY A C 1
ATOM 878 O O . GLY A 1 106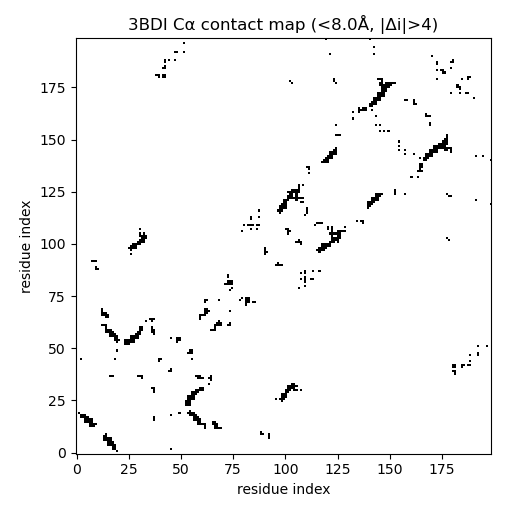 ? 32.637 29.202 15.491 1.00 11.32 105 GLY A O 1
ATOM 879 N N . ALA A 1 107 ? 31.181 28.425 17.066 1.00 10.06 106 ALA A N 1
ATOM 880 C CA . ALA A 1 107 ? 31.650 29.300 18.108 1.00 8.97 106 ALA A CA 1
ATOM 881 C C . ALA A 1 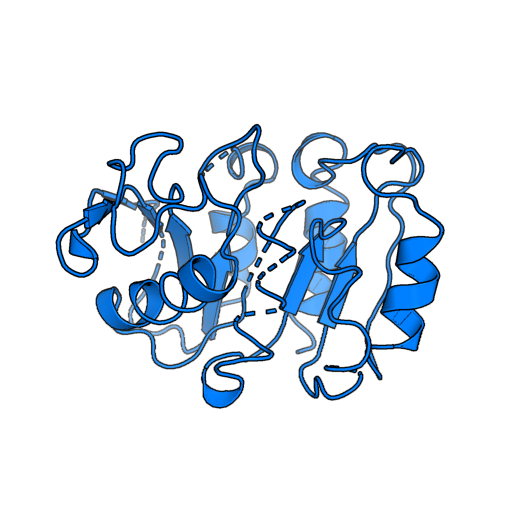107 ? 32.448 28.511 19.136 1.00 9.93 106 ALA A C 1
ATOM 882 O O . ALA A 1 107 ? 32.000 27.502 19.641 1.00 10.37 106 ALA A O 1
ATOM 884 N N . SER A 1 108 ? 33.672 28.970 19.451 1.00 10.47 107 SER A N 1
ATOM 885 C CA . SER A 1 108 ? 34.453 28.462 20.584 1.00 10.83 107 SER A CA 1
ATOM 886 C C . SER A 1 108 ? 34.748 26.961 20.330 1.00 10.13 107 SER A C 1
ATOM 887 O O . SER A 1 108 ? 35.370 26.647 19.298 1.00 9.71 107 SER A O 1
ATOM 906 N N . GLY A 1 110 ? 32.810 24.840 19.169 1.00 9.76 109 GLY A N 1
ATOM 907 C CA . GLY A 1 110 ? 32.209 24.603 17.869 1.00 10.77 109 GLY A CA 1
ATOM 908 C C . GLY A 1 110 ? 33.079 25.092 16.730 1.00 9.58 109 GLY A C 1
ATOM 909 O O . GLY A 1 110 ? 33.052 24.550 15.627 1.00 9.45 109 GLY A O 1
ATOM 910 N N . GLY A 1 111 ? 33.805 26.175 16.969 1.00 10.27 110 GLY A N 1
ATOM 911 C CA . GLY A 1 111 ? 34.768 26.677 15.973 1.00 9.86 110 GLY A CA 1
ATOM 912 C C . GLY A 1 111 ? 35.890 25.682 15.755 1.00 11.76 110 GLY A C 1
ATOM 913 O O . GLY A 1 111 ? 36.319 25.467 14.605 1.00 11.98 110 GLY A O 1
ATOM 914 N N . GLY A 1 112 ? 36.421 25.101 16.822 1.00 11.00 111 GLY A N 1
ATOM 915 C CA . GLY A 1 112 ? 37.326 23.983 16.655 1.00 10.68 111 GLY A CA 1
ATOM 916 C C . GLY A 1 112 ? 36.731 22.844 15.870 1.00 13.06 111 GLY A C 1
ATOM 917 O O . GLY A 1 112 ? 37.390 22.243 14.987 1.00 13.31 111 GLY A O 1
ATOM 926 N N . VAL A 1 114 ? 34.358 22.930 13.557 1.00 10.11 113 VAL A N 1
ATOM 927 C CA . VAL A 1 114 ? 34.209 23.193 12.121 1.00 11.10 113 VAL A CA 1
ATOM 928 C C . VAL A 1 114 ? 35.565 23.225 11.410 1.00 12.91 113 VAL A C 1
ATOM 929 O O . VAL A 1 114 ? 35.649 22.821 10.233 1.00 12.11 113 VAL A O 1
ATOM 933 N N . ILE A 1 115 ? 36.604 23.673 12.102 1.00 11.99 114 ILE A N 1
ATOM 934 C CA . ILE A 1 115 ? 37.967 23.593 11.523 1.00 12.34 114 ILE A CA 1
ATOM 935 C C . ILE A 1 115 ? 38.324 22.119 11.274 1.00 13.64 114 ILE A C 1
ATOM 936 O O . ILE A 1 115 ? 38.718 21.737 10.141 1.00 15.01 114 ILE A O 1
ATOM 949 N N . THR A 1 117 ? 36.410 19.540 10.932 1.00 12.46 116 THR A N 1
ATOM 950 C CA . THR A 1 117 ? 35.596 18.999 9.847 1.00 11.79 116 THR A CA 1
ATOM 951 C C . THR A 1 117 ? 36.131 19.375 8.454 1.00 15.23 116 THR A C 1
ATOM 952 O O . THR A 1 117 ? 36.121 18.549 7.534 1.00 13.55 116 THR A O 1
ATOM 956 N N . THR A 1 118 ? 36.637 20.597 8.320 1.00 13.39 117 THR A N 1
ATOM 957 C CA . THR A 1 118 ? 37.230 21.039 7.041 1.00 12.96 117 THR A CA 1
ATOM 958 C C . THR A 1 118 ? 38.549 20.328 6.758 1.00 15.19 117 THR A C 1
ATOM 959 O O . THR A 1 118 ? 38.812 19.991 5.610 1.00 14.30 117 THR A O 1
ATOM 963 N N . LEU A 1 119 ? 39.319 20.033 7.788 1.00 13.55 118 LEU A N 1
ATOM 964 C CA . LEU A 1 119 ? 40.586 19.288 7.631 1.00 13.74 118 LEU A CA 1
ATOM 965 C C . LEU A 1 119 ? 40.315 17.843 7.226 1.00 15.12 118 LEU A C 1
ATOM 966 O O . LEU A 1 119 ? 41.060 17.275 6.430 1.00 16.86 118 LEU A O 1
ATOM 971 N N . GLN A 1 120 ? 39.243 17.240 7.733 1.00 14.47 119 GLN A N 1
ATOM 972 C CA . GLN A 1 120 ? 38.940 15.827 7.488 1.00 14.49 119 GLN A CA 1
ATOM 973 C C . GLN A 1 120 ? 38.136 15.592 6.235 1.00 15.64 119 GLN A C 1
ATOM 974 O O . GLN A 1 120 ? 38.412 14.631 5.499 1.00 16.73 119 GLN A O 1
ATOM 980 N N . TYR A 1 121 ? 37.152 16.453 5.978 1.00 13.65 120 TYR A N 1
ATOM 981 C CA . TYR A 1 121 ? 36.142 16.288 4.965 1.00 13.16 120 TYR A CA 1
ATOM 982 C C . TYR A 1 121 ? 35.964 17.589 4.190 1.00 14.07 120 TYR A C 1
ATOM 983 O O . TYR A 1 121 ? 34.889 18.176 4.114 1.00 14.93 120 TYR A O 1
ATOM 992 N N . PRO A 1 122 ? 37.043 18.035 3.541 1.00 14.97 121 PRO A N 1
ATOM 993 C CA . PRO A 1 122 ? 36.945 19.330 2.873 1.00 14.49 121 PRO A CA 1
ATOM 994 C C . PRO A 1 122 ? 35.903 19.418 1.780 1.00 14.93 121 PRO A C 1
ATOM 995 O O . PRO A 1 122 ? 35.422 20.506 1.463 1.00 16.98 121 PRO A O 1
ATOM 999 N N . ASP A 1 123 ? 35.561 18.273 1.179 1.00 15.07 122 ASP A N 1
ATOM 1000 C CA . ASP A 1 123 ? 34.634 18.280 0.064 1.00 17.84 122 ASP A CA 1
ATOM 1001 C C . ASP A 1 123 ? 33.197 18.580 0.443 1.00 16.81 122 ASP A C 1
ATOM 1002 O O . ASP A 1 123 ? 32.371 18.895 -0.418 1.00 19.99 122 ASP A O 1
ATOM 1007 N N . ILE A 1 124 ? 32.901 18.553 1.749 1.00 15.40 123 ILE A N 1
ATOM 1008 C CA . ILE A 1 124 ? 31.557 18.894 2.203 1.00 14.91 123 ILE A CA 1
ATOM 1009 C C . ILE A 1 124 ? 31.396 20.362 2.647 1.00 13.54 123 ILE A C 1
ATOM 1010 O O . ILE A 1 124 ? 30.257 20.791 2.957 1.00 15.32 123 ILE A O 1
ATOM 1015 N N . VAL A 1 125 ? 32.500 21.122 2.649 1.00 14.36 124 VAL A N 1
ATOM 1016 C CA . VAL A 1 125 ? 32.532 22.459 3.298 1.00 12.28 124 VAL A CA 1
ATOM 1017 C C . VAL A 1 125 ? 32.597 23.549 2.230 1.00 12.72 124 VAL A C 1
ATOM 1018 O O . VAL A 1 125 ? 33.564 23.598 1.470 1.00 15.27 124 VAL A O 1
ATOM 1022 N N . ASP A 1 126 ? 31.559 24.375 2.149 1.00 12.67 125 ASP A N 1
ATOM 1023 C CA . ASP A 1 126 ? 31.492 25.501 1.187 1.00 12.29 125 ASP A CA 1
ATOM 1024 C C . ASP A 1 126 ? 32.194 26.775 1.699 1.00 16.24 125 ASP A C 1
ATOM 1025 O O . ASP A 1 126 ? 32.499 27.677 0.904 1.00 14.86 125 ASP A O 1
ATOM 1030 N N . GLY A 1 127 ? 32.440 26.868 3.005 1.00 12.18 126 GLY A N 1
ATOM 1031 C CA . GLY A 1 127 ? 33.010 28.048 3.654 1.00 11.65 126 GLY A CA 1
ATOM 1032 C C . GLY A 1 127 ? 32.976 27.819 5.150 1.00 11.92 126 GLY A C 1
ATOM 1033 O O . GLY A 1 127 ? 32.198 26.961 5.625 1.00 13.04 126 GLY A O 1
ATOM 1034 N N . ILE A 1 128 ? 33.786 28.582 5.873 1.00 11.50 127 ILE A N 1
ATOM 1035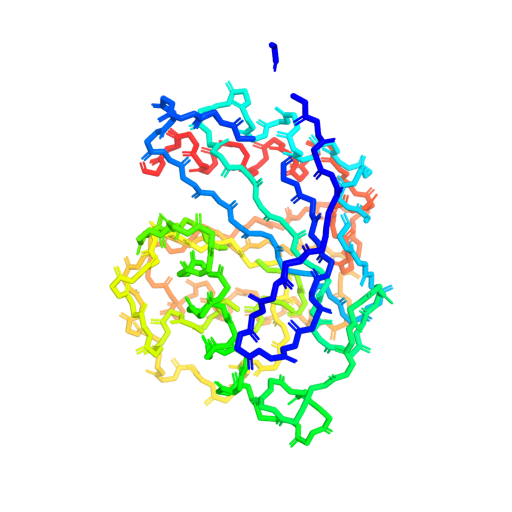 C CA . ILE A 1 128 ? 33.890 28.464 7.354 1.00 10.44 127 ILE A CA 1
ATOM 1036 C C . ILE A 1 128 ? 33.635 29.824 7.984 1.00 11.02 127 ILE A C 1
ATOM 1037 O O . ILE A 1 128 ? 34.185 30.836 7.514 1.00 10.41 127 ILE A O 1
ATOM 1042 N N . ILE A 1 129 ? 32.849 29.848 9.066 1.00 9.93 128 ILE A N 1
ATOM 1043 C CA . ILE A 1 129 ? 32.843 30.967 9.988 1.00 8.10 128 ILE A CA 1
ATOM 1044 C C . ILE A 1 129 ? 33.255 30.399 11.339 1.00 9.58 128 ILE A C 1
ATOM 1045 O O . ILE A 1 129 ? 32.657 29.438 11.802 1.00 10.86 128 ILE A O 1
ATOM 1050 N N . ALA A 1 130 ? 34.273 30.958 11.944 1.00 9.35 129 ALA A N 1
ATOM 1051 C CA . ALA A 1 130 ? 34.751 30.488 13.239 1.00 10.25 129 ALA A CA 1
ATOM 1052 C C . ALA A 1 130 ? 34.889 31.658 14.165 1.00 1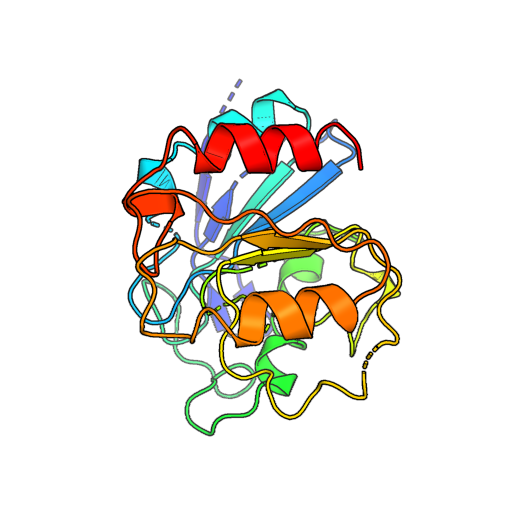0.32 129 ALA A C 1
ATOM 1053 O O . ALA A 1 130 ? 35.606 32.633 13.872 1.00 11.76 129 ALA A O 1
ATOM 1055 N N . VAL A 1 131 ? 34.156 31.609 15.257 1.00 9.33 130 VAL A N 1
ATOM 1056 C CA . VAL A 1 131 ? 34.106 32.661 16.251 1.00 8.39 130 VAL A CA 1
ATOM 1057 C C . VAL A 1 131 ? 35.026 32.251 17.394 1.00 10.33 130 VAL A C 1
ATOM 1058 O O . VAL A 1 131 ? 34.677 31.391 18.204 1.00 11.58 130 VAL A O 1
ATOM 1062 N N . ALA A 1 132 ? 36.229 32.843 17.436 1.00 8.67 131 ALA A N 1
ATOM 1063 C CA . ALA A 1 132 ? 37.229 32.532 18.457 1.00 10.08 131 ALA A CA 1
ATOM 1064 C C . ALA A 1 132 ? 37.354 31.031 18.693 1.00 9.13 131 ALA A C 1
ATOM 1065 O O . ALA A 1 132 ? 37.165 30.526 19.805 1.00 10.40 131 ALA A O 1
ATOM 1067 N N . PRO A 1 133 ? 37.721 30.288 17.639 1.00 10.67 132 PRO A N 1
ATOM 1068 C CA . PRO A 1 133 ? 37.799 28.831 17.756 1.00 11.29 132 PRO A CA 1
ATOM 1069 C C . PRO A 1 133 ? 38.748 28.325 18.804 1.00 11.58 132 PRO A C 1
ATOM 1070 O O . PRO A 1 133 ? 39.901 28.763 18.851 1.00 13.06 132 PRO A O 1
ATOM 1074 N N . ALA A 1 134 ? 38.248 27.449 19.666 1.00 11.08 133 ALA A N 1
ATOM 1075 C CA . ALA A 1 134 ? 39.002 26.777 20.707 1.00 11.68 133 ALA A CA 1
ATOM 1076 C C . ALA A 1 134 ? 39.436 25.414 20.208 1.00 13.28 133 ALA A C 1
ATOM 1077 O O . ALA A 1 134 ? 38.924 24.889 19.234 1.00 15.38 133 ALA A O 1
ATOM 1079 N N . TRP A 1 135 ? 40.466 24.884 20.863 1.00 15.77 134 TRP A N 1
ATOM 1080 C CA . TRP A 1 135 ? 40.942 23.489 20.696 1.00 17.87 134 TRP A CA 1
ATOM 1081 C C . TRP A 1 135 ? 41.666 23.178 19.378 1.00 18.76 134 TRP A C 1
ATOM 1082 O O . TRP A 1 135 ? 41.817 21.987 19.011 1.00 21.70 134 TRP A O 1
ATOM 1093 N N . VAL A 1 136 ? 42.128 24.190 18.669 1.00 17.92 135 VAL A N 1
ATOM 1094 C CA . VAL A 1 136 ? 42.763 23.944 17.368 1.00 17.90 135 VAL A CA 1
ATOM 1095 C C . VAL A 1 136 ? 44.254 24.322 17.319 1.00 16.74 135 VAL A C 1
ATOM 1096 O O . VAL A 1 136 ? 44.849 24.317 16.257 1.00 15.26 135 VAL A O 1
ATOM 1100 N N . GLU A 1 137 ? 44.825 24.706 18.453 1.00 15.66 136 GLU A N 1
ATOM 1101 C CA . GLU A 1 137 ? 46.215 25.186 18.437 1.00 16.84 136 GLU A CA 1
ATOM 1102 C C . GLU A 1 137 ? 47.184 24.138 17.962 1.00 17.55 136 GLU A C 1
ATOM 1103 O O . GLU A 1 137 ? 48.203 24.495 17.424 1.00 15.93 136 GLU A O 1
ATOM 1109 N N . SER A 1 138 ? 46.839 22.870 18.075 1.00 18.06 137 SER A N 1
ATOM 1110 C CA . SER A 1 138 ? 47.704 21.796 17.567 1.00 17.71 137 SER A CA 1
ATOM 1111 C C . SER A 1 138 ? 47.546 21.472 16.080 1.00 19.62 137 SER A C 1
ATOM 1112 O O . SER A 1 138 ? 48.239 20.572 15.562 1.00 19.84 137 SER A O 1
ATOM 1115 N N . LEU A 1 139 ? 46.647 22.174 15.391 1.00 15.86 138 LEU A N 1
ATOM 1116 C CA . LEU A 1 139 ? 46.280 21.872 14.009 1.00 17.77 138 LEU A CA 1
ATOM 1117 C C . LEU A 1 139 ? 46.778 22.881 12.999 1.00 15.08 138 LEU A C 1
ATOM 1118 O O . LEU A 1 139 ? 46.365 22.857 11.857 1.00 18.60 138 LEU A O 1
ATOM 1123 N N . LYS A 1 140 ? 47.728 23.725 13.375 1.00 19.17 139 LYS A N 1
ATOM 1124 C CA . LYS A 1 140 ? 48.184 24.829 12.505 1.00 17.46 139 LYS A CA 1
ATOM 1125 C C . LYS A 1 140 ? 48.746 24.322 11.181 1.00 18.01 139 LYS A C 1
ATOM 1126 O O . LYS A 1 140 ? 48.532 24.944 10.119 1.00 16.37 139 LYS A O 1
ATOM 1132 N N . GLY A 1 141 ? 49.481 23.203 11.216 1.00 18.10 140 GLY A N 1
ATOM 1133 C CA . GLY A 1 141 ? 50.107 22.689 10.007 1.00 20.46 140 GLY A CA 1
ATOM 1134 C C . GLY A 1 141 ? 49.051 22.189 9.035 1.00 19.15 140 GLY A C 1
ATOM 1135 O O . GLY A 1 141 ? 49.243 22.232 7.821 1.00 21.36 140 GLY A O 1
ATOM 1136 N N . ASP A 1 142 ? 47.897 21.762 9.551 1.00 18.03 141 ASP A N 1
ATOM 1137 C CA . ASP A 1 142 ? 46.843 21.296 8.659 1.00 19.26 141 ASP A CA 1
ATOM 1138 C C . ASP A 1 142 ? 45.960 22.461 8.213 1.00 16.79 141 ASP A C 1
ATOM 1139 O O . ASP A 1 142 ? 45.462 22.509 7.076 1.00 17.06 141 ASP A O 1
ATOM 1152 N N . LYS A 1 144 ? 46.972 25.327 7.580 1.00 15.51 143 LYS A N 1
ATOM 1153 C CA . LYS A 1 144 ? 47.595 26.027 6.473 1.00 14.46 143 LYS A CA 1
ATOM 1154 C C . LYS A 1 144 ? 47.086 25.568 5.111 1.00 14.14 143 LYS A C 1
ATOM 1155 O O . LYS A 1 144 ? 47.141 26.371 4.153 1.00 17.55 143 LYS A O 1
ATOM 1161 N N . LYS A 1 145 ? 46.534 24.355 5.057 1.00 17.04 144 LYS A N 1
ATOM 1162 C CA . LYS A 1 145 ? 46.010 23.748 3.841 1.00 19.12 144 LYS A CA 1
ATOM 1163 C C . LYS A 1 145 ? 44.583 24.146 3.453 1.00 21.18 144 LYS A C 1
ATOM 1164 O O . LYS A 1 145 ? 44.176 23.951 2.301 1.00 20.97 144 LYS A O 1
ATOM 1166 N N . ILE A 1 146 ? 43.828 24.712 4.387 1.00 17.59 145 ILE A N 1
ATOM 1167 C CA . ILE A 1 146 ? 42.427 25.051 4.104 1.00 16.90 145 ILE A CA 1
ATOM 1168 C C . ILE A 1 146 ? 42.277 25.979 2.911 1.00 17.01 145 ILE A C 1
ATOM 1169 O O . ILE A 1 146 ? 42.845 27.077 2.863 1.00 16.02 145 ILE A O 1
ATOM 1174 N N . ARG A 1 147 ? 41.466 25.567 1.944 1.00 16.14 146 ARG A N 1
ATOM 1175 C CA . ARG A 1 147 ? 41.212 26.394 0.777 1.00 16.91 146 ARG A CA 1
ATOM 1176 C C . ARG A 1 147 ? 39.922 27.203 0.813 1.00 15.87 146 ARG A C 1
ATOM 1177 O O . ARG A 1 147 ? 39.726 28.127 0.036 1.00 16.15 146 ARG A O 1
ATOM 1183 N N . GLN A 1 148 ? 38.981 26.823 1.708 1.00 13.19 147 GLN A N 1
ATOM 1184 C CA . GLN A 1 148 ? 37.713 27.524 1.812 1.00 15.57 147 GLN A CA 1
ATOM 1185 C C . GLN A 1 148 ? 37.857 28.966 2.248 1.00 11.78 147 GLN A C 1
ATOM 1186 O O . GLN A 1 148 ? 38.764 29.277 3.056 1.00 13.94 147 GLN A O 1
ATOM 1192 N N . LYS A 1 149 ? 36.979 29.807 1.720 1.00 13.06 148 LYS A N 1
ATOM 1193 C CA . LYS A 1 149 ? 36.785 31.151 2.258 1.00 15.11 148 LYS A CA 1
ATOM 1194 C C . LYS A 1 149 ? 36.456 30.957 3.737 1.00 12.37 148 LYS A C 1
ATOM 1195 O O . LYS A 1 149 ? 35.548 30.187 4.060 1.00 12.21 148 LYS A O 1
ATOM 1201 N N . THR A 1 150 ? 37.126 31.725 4.595 1.00 12.45 149 THR A N 1
ATOM 1202 C CA . THR A 1 150 ? 36.995 31.615 6.037 1.00 11.32 149 THR A CA 1
ATOM 1203 C C . THR A 1 150 ? 36.853 32.992 6.674 1.00 11.94 149 THR A C 1
ATOM 1204 O O . THR A 1 150 ? 37.610 33.887 6.356 1.00 13.50 149 THR A O 1
ATOM 1208 N N . LEU A 1 151 ? 35.863 33.157 7.546 1.00 9.44 150 LEU A N 1
ATOM 1209 C CA . LEU A 1 151 ? 35.705 34.323 8.366 1.00 9.24 150 LEU A CA 1
ATOM 1210 C C . LEU A 1 151 ? 36.036 33.943 9.802 1.00 10.30 150 LEU A C 1
ATOM 1211 O O . LEU A 1 151 ? 35.437 33.017 10.358 1.00 10.65 150 LEU A O 1
ATOM 1216 N N . LEU A 1 152 ? 37.000 34.652 10.370 1.00 9.20 151 LEU A N 1
ATOM 1217 C CA . LEU A 1 152 ? 37.378 34.563 11.778 1.00 9.26 151 LEU A CA 1
ATOM 1218 C C . LEU A 1 152 ? 36.838 35.779 12.486 1.00 9.41 151 LEU A C 1
ATOM 1219 O O . LEU A 1 152 ? 37.084 36.920 12.092 1.00 9.08 151 LEU A O 1
ATOM 1224 N N . VAL A 1 153 ? 36.029 35.559 13.528 1.00 10.67 152 VAL A N 1
ATOM 1225 C CA . VAL A 1 153 ? 35.394 36.623 14.306 1.00 9.89 152 VAL A CA 1
ATOM 1226 C C . VAL A 1 153 ? 35.899 36.528 15.717 1.00 8.76 152 VAL A C 1
ATOM 1227 O O . VAL A 1 153 ? 35.866 35.468 16.308 1.00 9.98 152 VAL A O 1
ATOM 1231 N N . TRP A 1 154 ? 36.345 37.649 16.277 1.00 9.71 153 TRP A N 1
ATOM 1232 C CA . TRP A 1 154 ? 36.778 37.702 17.659 1.00 9.05 153 TRP A CA 1
ATOM 1233 C C . TRP A 1 154 ? 36.217 38.962 18.288 1.00 10.45 153 TRP A C 1
ATOM 1234 O O . TRP A 1 154 ? 36.156 40.004 17.648 1.00 11.86 153 TRP A O 1
ATOM 1245 N N . GLY A 1 155 ? 35.885 38.893 19.561 1.00 8.65 154 GLY A N 1
ATOM 1246 C CA . GLY A 1 155 ? 35.618 40.085 20.351 1.00 10.90 154 GLY A CA 1
ATOM 1247 C C . GLY A 1 155 ? 36.896 40.740 20.844 1.00 11.94 154 GLY A C 1
ATOM 1248 O O . GLY A 1 155 ? 37.829 40.046 21.211 1.00 11.47 154 GLY A O 1
ATOM 1249 N N . SER A 1 156 ? 36.912 42.060 20.894 1.00 11.71 155 SER A N 1
ATOM 1250 C CA . SER A 1 156 ? 38.113 42.832 21.276 1.00 12.55 155 SER A CA 1
ATOM 1251 C C . SER A 1 156 ? 38.497 42.595 22.714 1.00 13.64 155 SER A C 1
ATOM 1252 O O . SER A 1 156 ? 39.667 42.754 23.068 1.00 15.40 155 SER A O 1
ATOM 1255 N N . LYS A 1 157 ? 37.545 42.150 23.519 1.00 12.44 156 LYS A N 1
ATOM 1256 C CA . LYS A 1 157 ? 37.760 41.911 24.960 1.00 14.49 156 LYS A CA 1
ATOM 1257 C C . LYS A 1 157 ? 37.865 40.417 25.292 1.00 13.35 156 LYS A C 1
ATOM 1258 O O . LYS A 1 157 ? 37.718 40.015 26.456 1.00 17.02 156 LYS A O 1
ATOM 1264 N N . ASP A 1 158 ? 38.056 39.566 24.293 1.00 13.70 157 ASP A N 1
ATOM 1265 C CA . ASP A 1 158 ? 38.138 38.128 24.532 1.00 14.43 157 ASP A CA 1
ATOM 1266 C C . ASP A 1 158 ? 39.445 37.751 25.220 1.00 15.38 157 ASP A C 1
ATOM 1267 O O . ASP A 1 158 ? 40.531 37.906 24.636 1.00 16.99 157 ASP A O 1
ATOM 1272 N N . HIS A 1 159 ? 39.325 37.257 26.437 1.00 17.27 158 HIS A N 1
ATOM 1273 C CA . HIS A 1 159 ? 40.453 36.687 27.180 1.00 18.17 158 HIS A CA 1
ATOM 1274 C C . HIS A 1 159 ? 40.296 35.192 27.410 1.00 20.66 158 HIS A C 1
ATOM 1275 O O . HIS A 1 159 ? 41.037 34.611 28.214 1.00 24.20 158 HIS A O 1
ATOM 1282 N N . VAL A 1 160 ? 39.311 34.568 26.753 1.00 15.22 159 VAL A N 1
ATOM 1283 C CA . VAL A 1 160 ? 39.102 33.118 26.836 1.00 15.16 159 VAL A CA 1
ATOM 1284 C C . VAL A 1 160 ? 39.975 32.392 25.820 1.00 16.70 159 VAL A C 1
ATOM 1285 O O . VAL A 1 160 ? 40.665 31.385 26.134 1.00 16.52 159 VAL A O 1
ATOM 1289 N N . VAL A 1 161 ? 39.905 32.854 24.581 1.00 14.22 160 VAL A N 1
ATOM 1290 C CA . VAL A 1 161 ? 40.787 32.392 23.535 1.00 15.95 160 VAL A CA 1
ATOM 1291 C C . VAL A 1 161 ? 41.546 33.634 23.094 1.00 18.72 160 VAL A C 1
ATOM 1292 O O . VAL A 1 161 ? 40.984 34.559 22.517 1.00 16.18 160 VAL A O 1
ATOM 1296 N N . PRO A 1 162 ? 42.834 33.692 23.423 1.00 20.58 161 PRO A N 1
ATOM 1297 C CA . PRO A 1 162 ? 43.572 34.922 23.277 1.00 20.89 161 PRO A CA 1
ATOM 1298 C C . PRO A 1 162 ? 43.499 35.583 21.898 1.00 18.68 161 PRO A C 1
ATOM 1299 O O . PRO A 1 162 ? 43.588 34.913 20.890 1.00 18.07 161 PRO A O 1
ATOM 1303 N N A ILE A 1 163 ? 43.385 36.897 21.885 0.50 21.36 162 ILE A N 1
ATOM 1304 N N B ILE A 1 163 ? 43.361 36.904 21.872 0.50 21.30 162 ILE A N 1
ATOM 1305 C CA A ILE A 1 163 ? 43.280 37.646 20.645 0.50 21.60 162 ILE A CA 1
ATOM 1306 C CA B ILE A 1 163 ? 43.313 37.661 20.613 0.50 21.44 162 ILE A CA 1
ATOM 1307 C C A ILE A 1 163 ? 44.571 37.547 19.799 0.50 21.35 162 ILE A C 1
ATOM 1308 C C B ILE A 1 163 ? 44.578 37.485 19.780 0.50 20.95 162 ILE A C 1
ATOM 1309 O O A ILE A 1 163 ? 44.524 37.691 18.583 0.50 21.19 162 ILE A O 1
ATOM 1310 O O B ILE A 1 163 ? 44.527 37.512 18.554 0.50 20.03 162 ILE A O 1
ATOM 1319 N N . ALA A 1 164 ? 45.720 37.284 20.432 1.00 21.86 163 ALA A N 1
ATOM 1320 C CA . ALA A 1 164 ? 46.942 36.991 19.702 1.00 23.07 163 ALA A CA 1
ATOM 1321 C C . ALA A 1 164 ? 46.786 35.831 18.712 1.00 22.28 163 ALA A C 1
ATOM 1322 O O . ALA A 1 164 ? 47.356 35.873 17.630 1.00 22.00 163 ALA A O 1
ATOM 1324 N N . LEU A 1 165 ? 45.978 34.816 19.056 1.00 17.74 164 LEU A N 1
ATOM 1325 C CA . LEU A 1 165 ? 45.739 33.706 18.143 1.00 17.08 164 LEU A CA 1
ATOM 1326 C C . LEU A 1 165 ? 44.924 34.105 16.937 1.00 17.47 164 LEU A C 1
ATOM 1327 O O . LEU A 1 165 ? 45.031 33.472 15.895 1.00 19.71 164 LEU A O 1
ATOM 1332 N N . SER A 1 166 ? 44.059 35.116 17.093 1.00 15.80 165 SER A N 1
ATOM 1333 C CA . SER A 1 166 ? 43.304 35.634 15.961 1.00 16.41 165 SER A CA 1
ATOM 1334 C C . SER A 1 166 ? 44.217 36.004 14.775 1.00 16.46 165 SER A C 1
ATOM 1335 O O . SER A 1 166 ? 43.949 35.627 13.638 1.00 14.94 165 SER A O 1
ATOM 1338 N N . LYS A 1 167 ? 45.272 36.755 15.064 1.00 18.07 166 LYS A N 1
ATOM 1339 C CA . LYS A 1 167 ? 46.172 37.249 14.029 1.00 18.57 166 LYS A CA 1
ATOM 1340 C C . LYS A 1 167 ? 47.001 36.092 13.471 1.00 16.77 166 LYS A C 1
ATOM 1341 O O . LYS A 1 167 ? 47.250 36.004 12.268 1.00 16.34 166 LYS A O 1
ATOM 1344 N N . GLU A 1 168 ? 47.368 35.172 14.335 1.00 15.94 167 GLU A N 1
ATOM 1345 C CA . GLU A 1 168 ? 48.074 33.995 13.898 1.00 16.29 167 GLU A CA 1
ATOM 1346 C C . GLU A 1 168 ? 47.211 33.083 13.003 1.00 15.22 167 GLU A C 1
ATOM 1347 O O . GLU A 1 168 ? 47.598 32.667 11.928 1.00 15.32 167 GLU A O 1
ATOM 1353 N N . TYR A 1 169 ? 45.976 32.797 13.414 1.00 12.97 168 TYR A N 1
ATOM 1354 C CA . TYR A 1 169 ? 45.129 31.961 12.582 1.00 13.33 168 TYR A CA 1
ATOM 1355 C C . TYR A 1 169 ? 44.800 32.644 11.260 1.00 13.65 168 TYR A C 1
ATOM 1356 O O . TYR A 1 169 ? 44.650 31.966 10.241 1.00 14.20 168 TYR A O 1
ATOM 1365 N N . ALA A 1 170 ? 44.698 33.972 11.260 1.00 14.44 169 ALA A N 1
ATOM 1366 C CA . ALA A 1 170 ? 44.389 34.716 10.052 1.00 13.19 169 ALA A CA 1
ATOM 1367 C C . ALA A 1 170 ? 45.537 34.611 9.046 1.00 17.32 169 ALA A C 1
ATOM 1368 O O . ALA A 1 170 ? 45.333 34.605 7.835 1.00 18.70 169 ALA A O 1
ATOM 1370 N N . SER A 1 171 ? 46.733 34.521 9.570 1.00 15.64 170 SER A N 1
ATOM 1371 C CA . SER A 1 171 ? 47.904 34.316 8.704 1.00 16.09 170 SER A CA 1
ATOM 1372 C C . SER A 1 171 ? 47.998 32.903 8.151 1.00 15.98 170 SER A C 1
ATOM 1373 O O . SER A 1 171 ? 48.372 32.677 6.988 1.00 17.77 170 SER A O 1
ATOM 1376 N N . ILE A 1 172 ? 47.719 31.925 8.990 1.00 13.78 171 ILE A N 1
ATOM 1377 C CA . ILE A 1 172 ? 47.758 30.536 8.592 1.00 13.19 171 ILE A CA 1
ATOM 1378 C C . ILE A 1 172 ? 46.726 30.216 7.499 1.00 15.58 171 ILE A C 1
ATOM 1379 O O . ILE A 1 172 ? 47.026 29.489 6.542 1.00 15.76 171 ILE A O 1
ATOM 1384 N N . ILE A 1 173 ? 45.485 30.680 7.651 1.00 13.90 172 ILE A N 1
ATOM 1385 C CA . ILE A 1 173 ? 44.447 30.337 6.678 1.00 12.32 172 ILE A CA 1
ATOM 1386 C C . ILE A 1 173 ? 44.428 31.410 5.599 1.00 11.05 172 ILE A C 1
ATOM 1387 O O . ILE A 1 173 ? 44.005 32.519 5.795 1.00 13.82 172 ILE A O 1
ATOM 1392 N N . SER A 1 174 ? 44.965 31.077 4.406 1.00 13.07 173 SER A N 1
ATOM 1393 C CA . SER A 1 174 ? 45.077 32.072 3.323 1.00 13.79 173 SER A CA 1
ATOM 1394 C C . SER A 1 174 ? 43.754 32.604 2.869 1.00 17.70 173 SER A C 1
ATOM 1395 O O . SER A 1 174 ? 42.835 31.832 2.708 1.00 14.84 173 SER A O 1
ATOM 1398 N N . GLY A 1 175 ? 43.637 33.922 2.690 1.00 17.26 174 GLY A N 1
ATOM 1399 C CA . GLY A 1 175 ? 42.368 34.522 2.236 1.00 19.17 174 GLY A CA 1
ATOM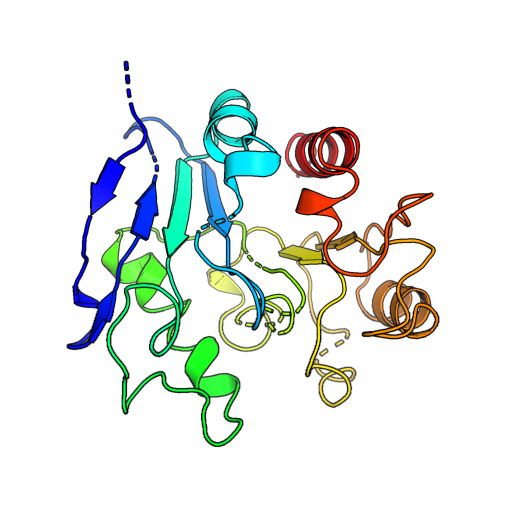 1400 C C . GLY A 1 175 ? 41.340 34.723 3.328 1.00 19.50 174 GLY A C 1
ATOM 1401 O O . GLY A 1 175 ? 40.271 35.401 3.085 1.00 19.05 174 GLY A O 1
ATOM 1402 N N . SER A 1 176 ? 41.612 34.134 4.513 1.00 18.80 175 SER A N 1
ATOM 1403 C CA . SER A 1 176 ? 40.737 34.345 5.677 1.00 14.31 175 SER A CA 1
ATOM 1404 C C . SER A 1 176 ? 40.494 35.823 5.905 1.00 16.43 175 SER A C 1
ATOM 1405 O O . SER A 1 176 ? 41.367 36.671 5.602 1.00 20.46 175 SER A O 1
ATOM 1408 N N . ARG A 1 177 ? 39.262 36.155 6.288 1.00 15.34 176 ARG A N 1
ATOM 1409 C CA . ARG A 1 177 ? 38.804 37.535 6.647 1.00 15.54 176 ARG A CA 1
ATOM 1410 C C . ARG A 1 177 ? 38.788 37.517 8.221 1.00 16.25 176 ARG A C 1
ATOM 1411 O O . ARG A 1 177 ? 38.069 36.726 8.785 1.00 14.28 176 ARG A O 1
ATOM 1419 N N . LEU A 1 178 ? 39.640 38.304 8.898 1.00 15.50 177 LEU A N 1
ATOM 1420 C CA . LEU A 1 178 ? 39.571 38.493 10.384 1.00 12.77 177 LEU A CA 1
ATOM 1421 C C . LEU A 1 178 ? 38.823 39.763 10.720 1.00 14.36 177 LEU A C 1
ATOM 1422 O O . LEU A 1 178 ? 39.162 40.851 10.239 1.00 14.68 177 LEU A O 1
ATOM 1427 N N A GLU A 1 179 ? 37.811 39.636 11.545 0.50 11.13 178 GLU A N 1
ATOM 1428 N N B GLU A 1 179 ? 37.760 39.619 11.517 0.50 11.73 178 GLU A N 1
ATOM 1429 C CA A GLU A 1 179 ? 37.115 40.797 12.054 0.50 11.02 178 GLU A CA 1
ATOM 1430 C CA B GLU A 1 179 ? 36.928 40.717 11.996 0.50 12.38 178 GLU A CA 1
ATOM 1431 C C A GLU A 1 179 ? 37.077 40.830 13.585 0.50 10.47 178 GLU A C 1
ATOM 1432 C C B GLU A 1 179 ? 36.889 40.791 13.523 0.50 11.24 178 GLU A C 1
ATOM 1433 O O A GLU A 1 179 ? 36.593 39.944 14.158 0.50 9.71 178 GLU A O 1
ATOM 1434 O O B GLU A 1 179 ? 36.257 39.961 14.183 0.50 11.25 178 GLU A O 1
ATOM 1445 N N A ILE A 1 180 ? 37.589 41.896 14.193 0.50 11.09 179 ILE A N 1
ATOM 1446 N N B ILE A 1 180 ? 37.570 41.794 14.077 0.50 10.83 179 ILE A N 1
ATOM 1447 C CA A ILE A 1 180 ? 37.591 42.012 15.630 0.50 11.28 179 ILE A CA 1
ATOM 1448 C CA B ILE A 1 180 ? 37.524 42.092 15.510 0.50 9.57 179 ILE A CA 1
ATOM 1449 C C A ILE A 1 180 ? 36.487 43.017 15.978 0.50 11.47 179 ILE A C 1
ATOM 1450 C C B ILE A 1 180 ? 36.324 42.968 15.782 0.50 10.74 179 ILE A C 1
ATOM 1451 O O A ILE A 1 180 ? 36.508 44.176 15.545 0.50 12.43 179 ILE A O 1
ATOM 1452 O O B ILE A 1 180 ? 36.119 43.986 15.102 0.50 9.73 179 ILE A O 1
ATOM 1461 N N . VAL A 1 181 ? 35.498 42.548 16.745 1.00 10.42 180 VAL A N 1
ATOM 1462 C CA . VAL A 1 181 ? 34.315 43.311 17.086 1.00 11.43 180 VAL A CA 1
ATOM 1463 C C . VAL A 1 181 ? 34.545 44.034 18.410 1.00 11.78 180 VAL A C 1
ATOM 1464 O O . VAL A 1 181 ? 34.720 43.407 19.448 1.00 11.07 180 VAL A O 1
ATOM 1468 N N A GLU A 1 182 ? 34.517 45.364 18.334 0.50 11.14 181 GLU A N 1
ATOM 1469 N N B GLU A 1 182 ? 34.556 45.369 18.357 0.50 12.57 181 GLU A N 1
ATOM 1470 C CA A GLU A 1 182 ? 34.690 46.231 19.476 0.50 10.88 181 GLU A CA 1
ATOM 1471 C CA B GLU A 1 182 ? 34.793 46.162 19.547 0.50 13.74 181 GLU A CA 1
ATOM 1472 C C A GLU A 1 182 ? 33.634 46.013 20.544 0.50 11.37 181 GLU A C 1
ATOM 1473 C C B GLU A 1 182 ? 33.675 46.023 20.539 0.50 12.85 181 GLU A C 1
ATOM 1474 O O A GLU A 1 182 ? 32.452 45.899 20.238 0.50 11.98 181 GLU A O 1
ATOM 1475 O O B GLU A 1 182 ? 32.507 45.989 20.177 0.50 13.92 181 GLU A O 1
ATOM 1486 N N . GLY A 1 183 ? 34.041 45.955 21.806 1.00 12.58 182 GLY A N 1
ATOM 1487 C CA . GLY A 1 183 ? 33.080 45.959 22.870 1.00 12.21 182 GLY A CA 1
ATOM 1488 C C . GLY A 1 183 ? 32.481 44.632 23.239 1.00 11.80 182 GLY A C 1
ATOM 1489 O O . GLY A 1 183 ? 31.603 44.570 24.068 1.00 11.72 182 GLY A O 1
ATOM 1490 N N . SER A 1 184 ? 32.990 43.553 22.648 1.00 11.25 183 SER A N 1
ATOM 1491 C CA . SER A 1 184 ? 32.531 42.186 22.912 1.00 9.88 183 SER A CA 1
ATOM 1492 C C . SER A 1 184 ? 33.634 41.348 23.512 1.00 9.90 183 SER A C 1
ATOM 1493 O O . SER A 1 184 ? 34.788 41.457 23.117 1.00 10.85 183 SER A O 1
ATOM 1496 N N . GLY A 1 185 ? 33.297 40.502 24.470 1.00 11.22 184 GLY A N 1
ATOM 1497 C CA . GLY A 1 185 ? 34.165 39.366 24.873 1.00 10.74 184 GLY A CA 1
ATOM 1498 C C . GLY A 1 185 ? 33.967 38.159 23.966 1.00 12.54 184 GLY A C 1
ATOM 1499 O O . GLY A 1 185 ? 33.636 38.295 22.791 1.00 11.47 184 GLY A O 1
ATOM 1500 N N . HIS A 1 186 ? 34.130 36.972 24.523 1.00 10.80 185 HIS A N 1
ATOM 1501 C CA . HIS A 1 186 ? 34.236 35.763 23.756 1.00 11.86 185 HIS A CA 1
ATOM 1502 C C . HIS A 1 186 ? 32.971 35.433 22.892 1.00 11.98 185 HIS A C 1
ATOM 1503 O O . HIS A 1 186 ? 33.207 35.185 21.680 1.00 14.66 185 HIS A O 1
ATOM 1510 N N . PRO A 1 187 ? 31.702 35.414 23.412 1.00 15.21 186 PRO A N 1
ATOM 1511 C CA . PRO A 1 187 ? 30.423 35.120 22.653 1.00 15.41 186 PRO A CA 1
ATOM 1512 C C . PRO A 1 187 ? 29.806 36.331 21.888 1.00 12.32 186 PRO A C 1
ATOM 1513 O O . PRO A 1 187 ? 28.853 37.021 22.304 1.00 11.03 186 PRO A O 1
ATOM 1517 N N . VAL A 1 188 ? 30.417 36.575 20.759 1.00 11.53 187 VAL A N 1
ATOM 1518 C CA . VAL A 1 188 ? 30.175 37.789 20.059 1.00 9.30 187 VAL A CA 1
ATOM 1519 C C . VAL A 1 188 ? 28.733 37.921 19.593 1.00 9.67 187 VAL A C 1
ATOM 1520 O O . VAL A 1 188 ? 28.157 39.021 19.556 1.00 8.80 187 VAL A O 1
ATOM 1524 N N . TYR A 1 189 ? 28.176 36.780 19.188 1.00 8.38 188 TYR A N 1
ATOM 1525 C CA . TYR A 1 189 ? 26.803 36.656 18.694 1.00 9.35 188 TYR A CA 1
ATOM 1526 C C . TYR A 1 189 ? 25.753 36.868 19.805 1.00 8.51 188 TYR A C 1
ATOM 1527 O O . TYR A 1 189 ? 24.572 36.949 19.525 1.00 10.27 188 TYR A O 1
ATOM 1536 N N . ILE A 1 190 ? 26.197 36.957 21.058 1.00 9.57 189 ILE A N 1
ATOM 1537 C CA . ILE A 1 190 ? 25.327 37.317 22.186 1.00 9.01 189 ILE A CA 1
ATOM 1538 C C . ILE A 1 190 ? 25.568 38.760 22.610 1.00 9.47 189 ILE A C 1
ATOM 1539 O O . ILE A 1 190 ? 24.629 39.515 22.872 1.00 10.72 189 ILE A O 1
ATOM 1544 N N . GLU A 1 191 ? 26.832 39.182 22.695 1.00 8.62 190 GLU A N 1
ATOM 1545 C CA . GLU A 1 191 ? 27.115 40.479 23.261 1.00 9.43 190 GLU A CA 1
ATOM 1546 C C . GLU A 1 191 ? 27.023 41.621 22.255 1.00 9.86 190 GLU A C 1
ATOM 1547 O O . GLU A 1 191 ? 26.705 42.732 22.632 1.00 10.97 190 GLU A O 1
ATOM 1553 N N . LYS A 1 192 ? 27.329 41.378 20.982 1.00 8.69 191 LYS A N 1
ATOM 1554 C CA . LYS A 1 192 ? 27.233 42.378 19.900 1.00 9.92 191 LYS A CA 1
ATOM 1555 C C . LYS A 1 192 ? 26.489 41.743 18.717 1.00 9.34 191 LYS A C 1
ATOM 1556 O O . LYS A 1 192 ? 27.030 41.582 17.621 1.00 10.67 191 LYS A O 1
ATOM 1562 N N . PRO A 1 193 ? 25.224 41.364 18.933 1.00 9.28 192 PRO A N 1
ATOM 1563 C CA . PRO A 1 193 ? 24.535 40.621 17.917 1.00 9.53 192 PRO A CA 1
ATOM 1564 C C . PRO A 1 193 ? 24.337 41.346 16.600 1.00 11.17 192 PRO A C 1
ATOM 1565 O O . PRO A 1 193 ? 24.410 40.726 15.528 1.00 10.99 192 PRO A O 1
ATOM 1569 N N A GLU A 1 194 ? 24.078 42.650 16.647 0.50 11.11 193 GLU A N 1
ATOM 1570 N N B GLU A 1 194 ? 24.091 42.651 16.629 0.50 11.32 193 GLU A N 1
ATOM 1571 C CA A GLU A 1 194 ? 23.852 43.406 15.413 0.50 11.68 193 GLU A CA 1
ATOM 1572 C CA B GLU A 1 194 ? 23.840 43.361 15.373 0.50 12.26 193 GLU A CA 1
ATOM 1573 C C A GLU A 1 194 ? 25.090 43.408 14.535 0.50 10.90 193 GLU A C 1
ATOM 1574 C C B GLU A 1 194 ? 25.091 43.447 14.510 0.50 11.41 193 GLU A C 1
ATOM 1575 O O A GLU A 1 194 ? 25.018 43.128 13.337 0.50 10.33 193 GLU A O 1
ATOM 1576 O O B GLU A 1 194 ? 25.029 43.284 13.286 0.50 11.26 193 GLU A O 1
ATOM 1581 N N . GLU A 1 195 ? 26.236 43.686 15.132 1.00 11.78 194 GLU A N 1
ATOM 1582 C CA . GLU A 1 195 ? 27.489 43.718 14.400 1.00 12.52 194 GLU A CA 1
ATOM 1583 C C . GLU A 1 195 ? 27.888 42.314 13.935 1.00 11.72 194 GLU A C 1
ATOM 1584 O O . GLU A 1 195 ? 28.327 42.138 12.819 1.00 10.90 194 GLU A O 1
ATOM 1590 N N . PHE A 1 196 ? 27.637 41.307 14.759 1.00 10.71 195 PHE A N 1
ATOM 1591 C CA . PHE A 1 196 ? 27.824 39.935 14.346 1.00 9.90 195 PHE A CA 1
ATOM 1592 C C . PHE A 1 196 ? 27.048 39.615 13.072 1.00 9.51 195 PHE A C 1
ATOM 1593 O O . PHE A 1 196 ? 27.605 38.974 12.149 1.00 10.79 195 PHE A O 1
ATOM 1601 N N . VAL A 1 197 ? 25.769 39.993 13.018 1.00 9.87 196 VAL A N 1
ATOM 1602 C CA . VAL A 1 197 ? 24.958 39.785 11.853 1.00 10.08 196 VAL A CA 1
ATOM 1603 C C . VAL A 1 197 ? 25.487 40.574 10.669 1.00 10.56 196 VAL A C 1
ATOM 1604 O O . VAL A 1 197 ? 25.592 40.027 9.555 1.00 11.20 196 VAL A O 1
ATOM 1608 N N . ARG A 1 198 ? 25.858 41.827 10.866 1.00 9.92 197 ARG A N 1
ATOM 1609 C CA . ARG A 1 198 ? 26.296 42.645 9.720 1.00 12.49 197 ARG A CA 1
ATOM 1610 C C . ARG A 1 198 ? 27.507 42.005 9.059 1.00 11.31 197 ARG A C 1
ATOM 1611 O O . ARG A 1 198 ? 27.580 41.876 7.832 1.00 11.96 197 ARG A O 1
ATOM 1619 N N . ILE A 1 199 ? 28.471 41.587 9.872 1.00 11.30 198 ILE A N 1
ATOM 1620 C CA . ILE A 1 199 ? 29.725 41.034 9.374 1.00 11.68 198 ILE A CA 1
ATOM 1621 C C . ILE A 1 199 ? 29.493 39.653 8.737 1.00 10.72 198 ILE A C 1
ATOM 1622 O O . ILE A 1 199 ? 30.012 39.350 7.644 1.00 12.27 198 ILE A O 1
ATOM 1627 N N . THR A 1 200 ? 28.728 38.764 9.396 1.00 10.91 199 THR A N 1
ATOM 1628 C CA . THR A 1 200 ? 28.539 37.426 8.870 1.00 8.87 199 THR A CA 1
ATOM 1629 C C . THR A 1 200 ? 27.664 37.419 7.622 1.00 9.57 199 THR A C 1
ATOM 1630 O O . THR A 1 200 ? 27.940 36.699 6.683 1.00 9.75 199 THR A O 1
ATOM 1634 N N . VAL A 1 201 ? 26.633 38.253 7.573 1.00 9.62 200 VAL A N 1
ATOM 1635 C CA . VAL A 1 201 ? 25.828 38.384 6.375 1.00 8.32 200 VAL A CA 1
ATOM 1636 C C . VAL A 1 201 ? 26.675 38.907 5.205 1.00 8.84 200 VAL A C 1
ATOM 1637 O O . VAL A 1 201 ? 26.549 38.432 4.074 1.00 10.09 200 VAL A O 1
ATOM 1641 N N . ASP A 1 202 ? 27.513 39.910 5.463 1.00 9.81 201 ASP A N 1
ATOM 1642 C CA . ASP A 1 202 ? 28.347 40.434 4.394 1.00 10.93 201 ASP A CA 1
ATOM 1643 C C . ASP A 1 202 ? 29.285 39.335 3.839 1.00 10.95 201 ASP A C 1
ATOM 1644 O O . ASP A 1 202 ? 29.440 39.180 2.617 1.00 11.36 201 ASP A O 1
ATOM 1649 N N . PHE A 1 203 ? 29.924 38.552 4.720 1.00 9.01 202 PHE A N 1
ATOM 1650 C CA . PHE A 1 203 ? 30.747 37.458 4.298 1.00 8.26 202 PHE A CA 1
ATOM 1651 C C . PHE A 1 203 ? 29.996 36.445 3.447 1.00 10.07 202 PHE A C 1
ATOM 1652 O O . PHE A 1 203 ? 30.442 36.013 2.400 1.00 10.39 202 PHE A O 1
ATOM 1660 N N . LEU A 1 204 ? 28.818 36.032 3.925 1.00 8.64 203 LEU A N 1
ATOM 1661 C CA . LEU A 1 204 ? 28.050 35.015 3.221 1.00 10.58 203 LEU A CA 1
ATOM 1662 C C . LEU A 1 204 ? 27.550 35.526 1.883 1.00 9.88 203 LEU A C 1
ATOM 1663 O O . LEU A 1 204 ? 27.487 34.758 0.894 1.00 11.97 203 LEU A O 1
ATOM 1668 N N A ARG A 1 205 ? 27.166 36.792 1.807 0.50 8.42 204 ARG A N 1
ATOM 1669 N N B ARG A 1 205 ? 27.229 36.813 1.837 0.50 10.28 204 ARG A N 1
ATOM 1670 C CA A ARG A 1 205 ? 26.683 37.337 0.526 0.50 7.98 204 ARG A CA 1
ATOM 1671 C CA B ARG A 1 205 ? 26.809 37.471 0.594 0.50 10.02 204 ARG A CA 1
ATOM 1672 C C A ARG A 1 205 ? 27.766 37.163 -0.551 0.50 4.07 204 ARG A C 1
ATOM 1673 C C B ARG A 1 205 ? 27.925 37.632 -0.442 0.50 11.98 204 ARG A C 1
ATOM 1674 O O A ARG A 1 205 ? 27.488 36.897 -1.710 0.50 5.10 204 ARG A O 1
ATOM 1675 O O B ARG A 1 205 ? 27.645 37.737 -1.629 0.50 6.81 204 ARG A O 1
ATOM 1690 N N A ASN A 1 206 ? 29.032 37.288 -0.113 0.50 8.58 205 ASN A N 1
ATOM 1691 N N B ASN A 1 206 ? 29.183 37.652 0.018 0.50 10.62 205 ASN A N 1
ATOM 1692 C CA A ASN A 1 206 ? 30.173 37.479 -1.042 0.50 7.38 205 ASN A CA 1
ATOM 1693 C CA B ASN A 1 206 ? 30.382 37.633 -0.876 0.50 11.10 205 ASN A CA 1
ATOM 1694 C C A ASN A 1 206 ? 30.988 36.238 -1.203 0.50 11.25 205 ASN A C 1
ATOM 1695 C C B ASN A 1 206 ? 30.948 36.232 -1.280 0.50 13.28 205 ASN A C 1
ATOM 1696 O O A ASN A 1 206 ? 32.095 36.267 -1.785 0.50 11.03 205 ASN A O 1
ATOM 1697 O O B ASN A 1 206 ? 31.865 36.148 -2.125 0.50 12.62 205 ASN A O 1
ATOM 1706 N N . LEU A 1 207 ? 30.422 35.135 -0.727 1.00 14.67 206 LEU A N 1
ATOM 1707 C CA . LEU A 1 207 ? 31.080 33.816 -0.803 1.00 16.35 206 LEU A CA 1
ATOM 1708 C C . LEU A 1 207 ? 31.041 33.280 -2.215 1.00 22.14 206 LEU A C 1
ATOM 1709 O O . LEU A 1 207 ? 29.993 33.186 -2.860 1.00 25.02 206 LEU A O 1
#

Radius of gyration: 15.53 Å; Cα contacts (8 Å, |Δi|>4): 424; chains: 1; bounding box: 44×40×31 Å

Secondary structure (DSSP, 8-state):
----EEEEEETTEEEEEE---TT--EEEE----TT----GGGGTHHHHHHTTTEEEEEEPPTTSTTSPP-TTT--TT--HHHHHHHHHHHHHHTT-SSEE--B-------TTT-GGGEEEEEEES--S-GGGTT-----S-EEEEEETT-TTTTHHHHHHHHHHSTT-EEEEETT--S-HHHHSHHHHHHHHHHHHHT-

InterPro domains:
  IPR000073 Alpha/beta hydrolase fold-1 [PF00561] (22-130)
  IPR000073 Alpha/beta hydrolase fold-1 [PF00561] (135-183)
  IPR000073 Alpha/beta hydrolase fold-1 [PR00111] (46-61)
  IPR000073 Alpha/beta hydrolase fold-1 [PR00111] (94-107)
  IPR000073 Alpha/beta hydrolase fold-1 [PR00111] (108-121)
  IPR029058 Alpha/Beta hydrolase fold [G3DSA:3.40.50.1820] (1-197)
  IPR029058 Alpha/Beta hydrolase fold [SSF53474] (2-194)

Nearest PDB structures (foldseek):
  3bdi-assembly1_A  TM=1.001E+00  e=2.409E-42  Thermoplasma acidophilum DSM 1728
  4ns4-assembly1_A  TM=8.559E-01  e=4.401E-13  Psychrobacter cryohalolentis K5
  1xqx-assembly1_A  TM=8.106E-01  e=1.665E-11  Thermoplasma acidophilum
  1xqv-assembly1_A  TM=8.167E-01  e=3.150E-11  Thermoplasma acidophilum
  2fuk-assembly1_A-2  TM=6.644E-01  e=1.526E-08  Xanthomonas campestris

CATH classification: 3.40.50.1820

Foldseek 3Di:
DDWDWDWFDQPNKTKTKTWDDPPQPAEEEEEEDPVDANLLVLLPVRVLVVVLRYTYMYIGQDVGDPIHHDPQQHCPVPDCVSVLVVVCSVCVRVVQQAHAYYACPLSVCVCLVPVRRHQAYEYQLHPDCPVPLVSLVRDHAYEYEAEPAEPPRDCVVLVVSCVSNPNYHYYYDYPDYRPCCNRPSVVVSVVVSVSVSVD

Organism: Thermoplasma acidophilum (strain ATCC 25905 / DSM 1728 / JCM 9062 / NBRC 15155 / AMRC-C165) (NCBI:txid273075)

Sequence (199 aa):
GALQEEFIIDVNGTRVFQRKVTTDSNNRRSIALFHGYSFTSDWDKADLFNNYSKIGYNVYAPDYPGFGRSASSEKYGIDRGDLKHAAEEFIRRDYLKANGVARSVIGASGGGVITTLQYPDIVDGIIAVAPAWVESLKGDKKIRQKTLLVWGSKDHVVPIIALSKEYASIISGSRLEEIIVEEGSGHPVYIEKPEEEFVRITVDFLRRNNL

B-factor: mean 16.06, std 8.41, range [4.07, 58.08]